Protein AF-A0A9W3AAK3-F1 (afdb_monomer_lite)

Organism: Biomphalaria glabrata (NCBI:txid6526)

Radius of gyration: 25.13 Å; chains: 1; bounding box: 62×38×82 Å

Secondary structure (DSSP, 8-state):
--HHHHHHHHHHHHHH--PPPTTEESGGG-EE--BTT-B-TTSPBGGGPPBPTTEETTTT-EE-GGGSSSPPEEEESSS---SGGGSS-TT---SS--SEEEEEEEEEE---EEEEEEEE-TT-S--EEEEEEESSTT-S--EEEEEEEEEEETTEEEEEEEESS-EEEEEEEEESEEEEEEEEEES-----TT-SSS-S-GGGGBGGG-B-TTT--BSS-BBSBSSTTT--SBPPTTEESBTT-EE--TTBGGG-B-TTT--BTT-BSSBSSTTT--SB-TT-----

Structure (mmCIF, N/CA/C/O backbone):
data_AF-A0A9W3AAK3-F1
#
_entry.id   AF-A0A9W3AAK3-F1
#
loop_
_atom_site.group_PDB
_atom_site.id
_atom_site.type_symbol
_atom_site.label_atom_id
_atom_site.label_alt_id
_atom_site.label_comp_id
_atom_site.label_asym_id
_atom_site.label_entity_id
_atom_site.label_seq_id
_atom_site.pdbx_PDB_ins_code
_atom_site.Cartn_x
_atom_site.Cartn_y
_atom_site.Cartn_z
_atom_site.occupancy
_atom_site.B_iso_or_equiv
_atom_site.auth_seq_id
_atom_site.auth_comp_id
_atom_site.auth_asym_id
_atom_site.auth_atom_id
_atom_site.pdbx_PDB_model_num
ATOM 1 N N . MET A 1 1 ? -1.894 -1.556 -53.990 1.00 47.47 1 MET A N 1
ATOM 2 C CA . MET A 1 1 ? -0.902 -1.150 -52.970 1.00 47.47 1 MET A CA 1
ATOM 3 C C . MET A 1 1 ? -1.514 -0.170 -51.962 1.00 47.47 1 MET A C 1
ATOM 5 O O . MET A 1 1 ? -1.553 1.018 -52.229 1.00 47.47 1 MET A O 1
ATOM 9 N N . ASN A 1 2 ? -2.037 -0.566 -50.802 1.00 45.91 2 ASN A N 1
ATOM 10 C CA . ASN A 1 2 ? -2.693 -1.828 -50.445 1.00 45.91 2 ASN A CA 1
ATOM 11 C C . ASN A 1 2 ? -3.713 -1.528 -49.335 1.00 45.91 2 ASN A C 1
ATOM 13 O O . ASN A 1 2 ? -3.321 -1.120 -48.245 1.00 45.91 2 ASN A O 1
ATOM 17 N N . VAL A 1 3 ? -5.008 -1.754 -49.591 1.00 49.09 3 VAL A N 1
ATOM 18 C CA . VAL A 1 3 ? -6.075 -1.579 -48.579 1.00 49.09 3 VAL A CA 1
ATOM 19 C C . VAL A 1 3 ? -5.809 -2.478 -47.364 1.00 49.09 3 VAL A C 1
ATOM 21 O O . VAL A 1 3 ? -5.891 -2.023 -46.227 1.00 49.09 3 VAL A O 1
ATOM 24 N N . LEU A 1 4 ? -5.315 -3.695 -47.621 1.00 48.78 4 LEU A N 1
ATOM 25 C CA . LEU A 1 4 ? -4.798 -4.642 -46.628 1.00 48.78 4 LEU A CA 1
ATOM 26 C C . LEU A 1 4 ? -3.767 -4.033 -45.659 1.00 48.78 4 LEU A C 1
ATOM 28 O O . LEU A 1 4 ? -3.787 -4.363 -44.480 1.00 48.78 4 LEU A O 1
ATOM 32 N N . PHE A 1 5 ? -2.903 -3.117 -46.113 1.00 49.97 5 PHE A N 1
ATOM 33 C CA . PHE A 1 5 ? -1.865 -2.509 -45.268 1.00 49.97 5 PHE A CA 1
ATOM 34 C C . PHE A 1 5 ? -2.447 -1.453 -44.314 1.00 49.97 5 PHE A C 1
ATOM 36 O O . PHE A 1 5 ? -2.011 -1.347 -43.169 1.00 49.97 5 PHE A O 1
ATOM 43 N N . LYS A 1 6 ? -3.490 -0.720 -44.741 1.00 43.91 6 LYS A N 1
ATOM 44 C CA . LYS A 1 6 ? -4.261 0.157 -43.842 1.00 43.91 6 LYS A CA 1
ATOM 45 C C . LYS A 1 6 ? -5.045 -0.660 -42.812 1.00 43.91 6 LYS A C 1
ATOM 47 O O . LYS A 1 6 ? -5.016 -0.308 -41.638 1.00 43.91 6 LYS A O 1
ATOM 52 N N . CYS A 1 7 ? -5.676 -1.765 -43.220 1.00 48.19 7 CYS A N 1
ATOM 53 C CA . CYS A 1 7 ? -6.371 -2.668 -42.297 1.00 48.19 7 CYS A CA 1
ATOM 54 C C . CYS A 1 7 ? -5.424 -3.290 -41.256 1.00 48.19 7 CYS A C 1
ATOM 56 O O . CYS A 1 7 ? -5.785 -3.330 -40.085 1.00 48.19 7 CYS A O 1
ATOM 58 N N . PHE A 1 8 ? -4.208 -3.697 -41.645 1.00 49.31 8 PHE A N 1
ATOM 59 C CA . PHE A 1 8 ? -3.217 -4.252 -40.712 1.00 49.31 8 PHE A CA 1
ATOM 60 C C . PHE A 1 8 ? -2.728 -3.225 -39.675 1.00 49.31 8 PHE A C 1
ATOM 62 O O . PHE A 1 8 ? -2.603 -3.539 -38.492 1.00 49.31 8 PHE A O 1
ATOM 69 N N . ILE A 1 9 ? -2.494 -1.974 -40.091 1.00 50.78 9 ILE A N 1
ATOM 70 C CA . ILE A 1 9 ? -2.150 -0.890 -39.158 1.00 50.78 9 ILE A CA 1
ATOM 71 C C . ILE A 1 9 ? -3.321 -0.598 -38.207 1.00 50.78 9 ILE A C 1
ATOM 73 O O . ILE A 1 9 ? -3.106 -0.500 -37.001 1.00 50.78 9 ILE A O 1
ATOM 77 N N . LEU A 1 10 ? -4.561 -0.537 -38.708 1.00 46.84 10 LEU A N 1
ATOM 78 C CA . LEU A 1 10 ? -5.754 -0.370 -37.867 1.00 46.84 10 LEU A CA 1
ATOM 79 C C . LEU A 1 10 ? -5.947 -1.530 -36.874 1.00 46.84 10 LEU A C 1
ATOM 81 O O . LEU A 1 10 ? -6.268 -1.270 -35.716 1.00 46.84 10 LEU A O 1
ATOM 85 N N . SER A 1 11 ? -5.695 -2.785 -37.268 1.00 48.16 11 SER A N 1
ATOM 86 C CA . SER A 1 11 ? -5.810 -3.929 -36.353 1.00 48.16 11 SER A CA 1
ATOM 87 C C . SER A 1 11 ? -4.731 -3.926 -35.268 1.00 48.16 11 SER A C 1
ATOM 89 O O . SER A 1 11 ? -5.045 -4.191 -34.112 1.00 48.16 11 SER A O 1
ATOM 91 N N . ILE A 1 12 ? -3.481 -3.576 -35.598 1.00 48.31 12 ILE A N 1
ATOM 92 C CA . ILE A 1 12 ? -2.379 -3.509 -34.621 1.00 48.31 12 ILE A CA 1
ATOM 93 C C . ILE A 1 12 ? -2.573 -2.336 -33.646 1.00 48.31 12 ILE A C 1
ATOM 95 O O . ILE A 1 12 ? -2.380 -2.503 -32.443 1.00 48.31 12 ILE A O 1
ATOM 99 N N . VAL A 1 13 ? -3.015 -1.169 -34.129 1.00 44.28 13 VAL A N 1
ATOM 100 C CA . VAL A 1 13 ? -3.333 -0.019 -33.263 1.00 44.28 13 VAL A CA 1
ATOM 101 C C . VAL A 1 13 ? -4.518 -0.333 -32.341 1.00 44.28 13 VAL A C 1
ATOM 103 O O . VAL A 1 13 ? -4.490 0.053 -31.175 1.00 44.28 13 VAL A O 1
ATOM 106 N N . CYS A 1 14 ? -5.511 -1.096 -32.810 1.00 43.97 14 CYS A N 1
ATOM 107 C CA . CYS A 1 14 ? -6.612 -1.566 -31.969 1.00 43.97 14 CYS A CA 1
ATOM 108 C C . CYS A 1 14 ? -6.134 -2.567 -30.896 1.00 43.97 14 CYS A C 1
ATOM 110 O O . CYS A 1 14 ? -6.477 -2.411 -29.728 1.00 43.97 14 CYS A O 1
ATOM 112 N N . TYR A 1 15 ? -5.266 -3.524 -31.251 1.00 44.19 15 TYR A N 1
ATOM 113 C CA . TYR A 1 15 ? -4.767 -4.567 -30.336 1.00 44.19 15 TYR A CA 1
ATOM 114 C C . TYR A 1 15 ? -3.870 -4.038 -29.198 1.00 44.19 15 TYR A C 1
ATOM 116 O O . TYR A 1 15 ? -3.766 -4.664 -28.147 1.00 44.19 15 TYR A O 1
ATOM 124 N N . VAL A 1 16 ? -3.214 -2.888 -29.394 1.00 44.97 16 VAL A N 1
ATOM 125 C CA . VAL A 1 16 ? -2.328 -2.257 -28.391 1.00 44.97 16 VAL A CA 1
ATOM 126 C C . VAL A 1 16 ? -3.073 -1.236 -27.509 1.00 44.97 16 VAL A C 1
ATOM 128 O O . VAL A 1 16 ? -2.574 -0.864 -26.448 1.00 44.97 16 VAL A O 1
ATOM 131 N N . TYR A 1 17 ? -4.278 -0.809 -27.908 1.00 47.78 17 TYR A N 1
ATOM 132 C CA . TYR A 1 17 ? -5.061 0.239 -27.236 1.00 47.78 17 TYR A CA 1
ATOM 133 C C . TYR A 1 17 ? -6.536 -0.131 -26.989 1.00 47.78 17 TYR A C 1
ATOM 135 O O . TYR A 1 17 ? -7.388 0.758 -26.909 1.00 47.78 17 TYR A O 1
ATOM 143 N N . THR A 1 18 ? -6.872 -1.410 -26.786 1.00 56.53 18 THR A N 1
ATOM 144 C CA . THR A 1 18 ? -8.154 -1.744 -26.144 1.00 56.53 18 THR A CA 1
ATOM 145 C C . THR A 1 18 ? -8.138 -1.201 -24.716 1.00 56.53 18 THR A C 1
ATOM 147 O O . THR A 1 18 ? -7.515 -1.788 -23.828 1.00 56.53 18 THR A O 1
ATOM 150 N N . ALA A 1 19 ? -8.799 -0.062 -24.491 1.00 70.75 19 ALA A N 1
ATOM 151 C CA . ALA A 1 19 ? -9.068 0.428 -23.147 1.00 70.75 19 ALA A CA 1
ATOM 152 C C . ALA A 1 19 ? -9.782 -0.677 -22.358 1.00 70.75 19 ALA A C 1
ATOM 154 O O . ALA A 1 19 ? -10.694 -1.324 -22.880 1.00 70.75 19 ALA A O 1
ATOM 155 N N . CYS A 1 20 ? -9.333 -0.932 -21.131 1.00 81.81 20 CYS A N 1
ATOM 156 C CA . CYS A 1 20 ? -9.875 -2.033 -20.352 1.00 81.81 20 CYS A CA 1
ATOM 157 C C . CYS A 1 20 ? -11.368 -1.841 -20.049 1.00 81.81 20 CYS A C 1
ATOM 159 O O . CYS A 1 20 ? -11.826 -0.699 -19.938 1.00 81.81 20 CYS A O 1
ATOM 161 N N . PRO A 1 21 ? -12.134 -2.939 -19.886 1.00 90.00 21 PRO A N 1
ATOM 162 C CA . PRO A 1 21 ? -13.502 -2.860 -19.392 1.00 90.00 21 PRO A CA 1
ATOM 163 C C . PRO A 1 21 ? -13.562 -2.070 -18.082 1.00 90.00 21 PRO A C 1
ATOM 165 O O . PRO A 1 21 ? -12.633 -2.125 -17.278 1.00 90.00 21 PRO A O 1
ATOM 168 N N . LEU A 1 22 ? -14.663 -1.354 -17.845 1.00 88.19 22 LEU A N 1
ATOM 169 C CA . LEU A 1 22 ? -14.820 -0.543 -16.638 1.00 88.19 22 LEU A CA 1
ATOM 170 C C . LEU A 1 22 ? -14.587 -1.395 -15.374 1.00 88.19 22 LEU A C 1
ATOM 172 O O . LEU A 1 22 ? -15.170 -2.470 -15.229 1.00 88.19 22 LEU A O 1
ATOM 176 N N . ASN A 1 23 ? -13.770 -0.876 -14.453 1.00 90.62 23 ASN A N 1
ATOM 177 C CA . ASN A 1 23 ? -13.241 -1.548 -13.252 1.00 90.62 23 ASN A CA 1
ATOM 178 C C . ASN A 1 23 ? -12.093 -2.557 -13.472 1.00 90.62 23 ASN A C 1
ATOM 180 O O . ASN A 1 23 ? -11.669 -3.188 -12.504 1.00 90.62 23 ASN A O 1
ATOM 184 N N . TYR A 1 24 ? -11.569 -2.713 -14.689 1.00 89.31 24 TYR A N 1
ATOM 185 C CA . TYR A 1 24 ? -10.419 -3.578 -14.967 1.00 89.31 24 TYR A CA 1
ATOM 186 C C . TYR A 1 24 ? -9.213 -2.784 -15.454 1.00 89.31 24 TYR A C 1
ATOM 188 O O . TYR A 1 24 ? -9.353 -1.756 -16.112 1.00 89.31 24 TYR A O 1
ATOM 196 N N . PHE A 1 25 ? -8.015 -3.274 -15.142 1.00 85.75 25 PHE A N 1
ATOM 197 C CA . PHE A 1 25 ? -6.776 -2.571 -15.445 1.00 85.75 25 PHE A CA 1
ATOM 198 C C . PHE A 1 25 ? -5.564 -3.508 -15.583 1.00 85.75 25 PHE A C 1
ATOM 200 O O . PHE A 1 25 ? -5.633 -4.719 -15.345 1.00 85.75 25 PHE A O 1
ATOM 207 N N . GLY A 1 26 ? -4.433 -2.928 -15.989 1.00 73.44 26 GLY A N 1
ATOM 208 C CA . GLY A 1 26 ? -3.166 -3.631 -16.158 1.00 73.44 26 GLY A CA 1
ATOM 209 C C . GLY A 1 26 ? -3.075 -4.529 -17.399 1.00 73.44 26 GLY A C 1
ATOM 210 O O . GLY A 1 26 ? -3.926 -4.465 -18.289 1.00 73.44 26 GLY A O 1
ATOM 211 N N . PRO A 1 27 ? -2.015 -5.355 -17.510 1.00 69.56 27 PRO A N 1
ATOM 212 C CA . PRO A 1 27 ? -1.748 -6.146 -18.710 1.00 69.56 27 PRO A CA 1
ATOM 213 C C . PRO A 1 27 ? -2.889 -7.121 -19.007 1.00 69.56 27 PRO A C 1
ATOM 215 O O . PRO A 1 27 ? -3.256 -7.928 -18.154 1.00 69.56 27 PRO A O 1
ATOM 218 N N . SER A 1 28 ? -3.434 -7.061 -20.225 1.00 76.19 28 SER A N 1
ATOM 219 C CA . SER A 1 28 ? -4.619 -7.835 -20.641 1.00 76.19 28 SER A CA 1
ATOM 220 C C . SER A 1 28 ? -5.849 -7.646 -19.735 1.00 76.19 28 SER A C 1
ATOM 222 O O . SER A 1 28 ? -6.689 -8.536 -19.656 1.00 76.19 28 SER A O 1
ATOM 224 N N . CYS A 1 29 ? -5.947 -6.511 -19.028 1.00 80.50 29 CYS A N 1
ATOM 225 C CA . CYS A 1 29 ? -7.081 -6.160 -18.163 1.00 80.50 29 CYS A CA 1
ATOM 226 C C . CYS A 1 29 ? -7.384 -7.203 -17.073 1.00 80.50 29 CYS A C 1
ATOM 228 O O . CYS A 1 29 ? -8.527 -7.384 -16.661 1.00 80.50 29 CYS A O 1
ATOM 230 N N . ARG A 1 30 ? -6.348 -7.919 -16.620 1.00 82.06 30 ARG A N 1
ATOM 231 C CA . ARG A 1 30 ? -6.477 -9.071 -15.716 1.00 82.06 30 ARG A CA 1
ATOM 232 C C . ARG A 1 30 ? -6.689 -8.711 -14.242 1.00 82.06 30 ARG A C 1
ATOM 234 O O . ARG A 1 30 ? -6.945 -9.611 -13.446 1.00 82.06 30 ARG A O 1
ATOM 241 N N . TYR A 1 31 ? -6.514 -7.445 -13.862 1.00 85.44 31 TYR A N 1
ATOM 242 C CA . TYR A 1 31 ? -6.734 -6.973 -12.495 1.00 85.44 31 TYR A CA 1
ATOM 243 C C . TYR A 1 31 ? -8.041 -6.206 -12.420 1.00 85.44 31 TYR A C 1
ATOM 245 O O . TYR A 1 31 ? -8.367 -5.449 -13.331 1.00 85.44 31 TYR A O 1
ATOM 253 N N . LYS A 1 32 ? -8.761 -6.383 -11.316 1.00 89.25 32 LYS A N 1
ATOM 254 C CA . LYS A 1 32 ? -9.968 -5.630 -10.995 1.00 89.25 32 LYS A CA 1
ATOM 255 C C . LYS A 1 32 ? -9.639 -4.600 -9.913 1.00 89.25 32 LYS A C 1
ATOM 257 O O . LYS A 1 32 ? -8.950 -4.928 -8.948 1.00 89.25 32 LYS A O 1
ATOM 262 N N . CYS A 1 33 ? -10.130 -3.378 -10.072 1.00 91.06 33 CYS A N 1
ATOM 263 C CA . CYS A 1 33 ? -10.181 -2.374 -9.010 1.00 91.06 33 CYS A CA 1
ATOM 264 C C . CYS A 1 33 ? -11.592 -2.332 -8.410 1.00 91.06 33 CYS A C 1
ATOM 266 O O . CYS A 1 33 ? -12.571 -2.697 -9.066 1.00 91.06 33 CYS A O 1
ATOM 268 N N . ASN A 1 34 ? -11.710 -1.855 -7.174 1.00 95.56 34 ASN A N 1
ATOM 269 C CA . ASN A 1 34 ? -12.988 -1.775 -6.466 1.00 95.56 34 ASN A CA 1
ATOM 270 C C . ASN A 1 34 ? -13.373 -0.311 -6.187 1.00 95.56 34 ASN A C 1
ATOM 272 O O . ASN A 1 34 ? -13.784 0.045 -5.087 1.00 95.56 34 ASN A O 1
ATOM 276 N N . CYS A 1 35 ? -13.204 0.541 -7.201 1.00 95.88 35 CYS A N 1
ATOM 277 C CA . CYS A 1 35 ? -13.601 1.952 -7.218 1.00 95.88 35 CYS A CA 1
ATOM 278 C C . CYS A 1 35 ? -15.097 2.107 -7.546 1.00 95.88 35 CYS A C 1
ATOM 280 O O . CYS A 1 35 ? -15.607 1.407 -8.419 1.00 95.88 35 CYS A O 1
ATOM 282 N N . LEU A 1 36 ? -15.791 3.083 -6.951 1.00 95.75 36 LEU A N 1
ATOM 283 C CA . LEU A 1 36 ? -17.214 3.353 -7.226 1.00 95.75 36 LEU A CA 1
ATOM 284 C C . LEU A 1 36 ? -17.508 3.751 -8.684 1.00 95.75 36 LEU A C 1
ATOM 286 O O . LEU A 1 36 ? -18.594 3.465 -9.183 1.00 95.75 36 LEU A O 1
ATOM 290 N N . LYS A 1 37 ? -16.571 4.427 -9.365 1.00 95.19 37 LYS A N 1
ATOM 291 C CA . LYS A 1 37 ? -16.733 4.901 -10.757 1.00 95.19 37 LYS A CA 1
ATOM 292 C C . LYS A 1 37 ? -15.805 4.192 -11.754 1.00 95.19 37 LYS A C 1
ATOM 294 O O . LYS A 1 37 ? -15.599 4.694 -12.857 1.00 95.19 37 LYS A O 1
ATOM 299 N N . GLY A 1 38 ? -15.240 3.042 -11.381 1.00 93.38 38 GLY A N 1
ATOM 300 C CA . GLY A 1 38 ? -14.167 2.390 -12.132 1.00 93.38 38 GLY A CA 1
ATOM 301 C C . GLY A 1 38 ? -12.806 3.063 -11.969 1.00 93.38 38 GLY A C 1
ATOM 302 O O . GLY A 1 38 ? -12.657 4.054 -11.255 1.00 93.38 38 GLY A O 1
ATOM 303 N N . CYS A 1 39 ? -11.805 2.489 -12.626 1.00 89.94 39 CYS A N 1
ATOM 304 C CA . CYS A 1 39 ? -10.422 2.949 -12.614 1.00 89.94 39 CYS A CA 1
ATOM 305 C C . CYS A 1 39 ? -9.883 3.159 -14.029 1.00 89.94 39 CYS A C 1
ATOM 307 O O . CYS A 1 39 ? -10.447 2.672 -15.012 1.00 89.94 39 CYS A O 1
ATOM 309 N N . ASP A 1 40 ? -8.773 3.885 -14.110 1.00 82.56 40 ASP A N 1
ATOM 310 C CA . ASP A 1 40 ? -7.949 3.965 -15.304 1.00 82.56 40 ASP A CA 1
ATOM 311 C C . ASP A 1 40 ? -7.136 2.674 -15.542 1.00 82.56 40 ASP A C 1
ATOM 313 O O . ASP A 1 40 ? -7.199 1.700 -14.789 1.00 82.56 40 ASP A O 1
ATOM 317 N N . LYS A 1 41 ? -6.308 2.675 -16.594 1.00 76.06 41 LYS A N 1
ATOM 318 C CA . LYS A 1 41 ? -5.451 1.535 -16.961 1.00 76.06 41 LYS A CA 1
ATOM 319 C C . LYS A 1 41 ? -4.408 1.144 -15.897 1.00 76.06 41 LYS A C 1
ATOM 321 O O . LYS A 1 41 ? -3.827 0.063 -16.019 1.00 76.06 41 LYS A O 1
ATOM 326 N N . PHE A 1 42 ? -4.158 1.992 -14.898 1.00 74.50 42 PHE A N 1
ATOM 327 C CA . PHE A 1 42 ? -3.219 1.778 -13.794 1.00 74.50 42 PHE A CA 1
ATOM 328 C C . PHE A 1 42 ? -3.900 1.352 -12.486 1.00 74.50 42 PHE A C 1
ATOM 330 O O . PHE A 1 42 ? -3.195 0.986 -11.547 1.00 74.50 42 PHE A O 1
ATOM 337 N N . GLY A 1 43 ? -5.237 1.361 -12.434 1.00 82.81 43 GLY A N 1
ATOM 338 C CA . GLY A 1 43 ? -6.019 1.027 -11.245 1.00 82.81 43 GLY A CA 1
ATOM 339 C C . GLY A 1 43 ? -6.417 2.241 -10.401 1.00 82.81 43 GLY A C 1
ATOM 340 O O . GLY A 1 43 ? -7.094 2.066 -9.392 1.00 82.81 43 GLY A O 1
ATOM 341 N N . ALA A 1 44 ? -6.049 3.463 -10.804 1.00 82.50 44 ALA A N 1
ATOM 342 C CA . ALA A 1 44 ? -6.418 4.678 -10.081 1.00 82.50 44 ALA A CA 1
ATOM 343 C C . ALA A 1 44 ? -7.887 5.034 -10.343 1.00 82.50 44 ALA A C 1
ATOM 345 O O . ALA A 1 44 ? -8.349 5.000 -11.486 1.00 82.50 44 ALA A O 1
ATOM 346 N N . CYS A 1 45 ? -8.636 5.359 -9.288 1.00 85.56 45 CYS A N 1
ATOM 347 C CA . CYS A 1 45 ? -10.078 5.563 -9.384 1.00 85.56 45 CYS A CA 1
ATOM 348 C C . CYS A 1 45 ? -10.459 6.809 -10.199 1.00 85.56 45 CYS A C 1
ATOM 350 O O . CYS A 1 45 ? -9.963 7.913 -9.967 1.00 85.56 45 CYS A O 1
ATOM 352 N N . LEU A 1 46 ? -11.393 6.642 -11.137 1.00 87.81 46 LEU A N 1
ATOM 353 C CA . LEU A 1 46 ? -11.831 7.708 -12.035 1.00 87.81 46 LEU A CA 1
ATOM 354 C C . LEU A 1 46 ? -12.602 8.796 -11.278 1.00 87.81 46 LEU A C 1
ATOM 356 O O . LEU A 1 46 ? -13.431 8.514 -10.410 1.00 87.81 46 LEU A O 1
ATOM 360 N N . ASN A 1 47 ? -12.375 10.056 -11.661 1.00 87.88 47 ASN A N 1
ATOM 361 C CA . ASN A 1 47 ? -13.020 11.234 -11.066 1.00 87.88 47 ASN A CA 1
ATOM 362 C C . ASN A 1 47 ? -12.877 11.298 -9.531 1.00 87.88 47 ASN A C 1
ATOM 364 O O . ASN A 1 47 ? -13.830 11.683 -8.849 1.00 87.88 47 ASN A O 1
ATOM 368 N N . ASN A 1 48 ? -11.721 10.867 -9.004 1.00 80.38 48 ASN A N 1
ATOM 369 C CA . ASN A 1 48 ? -11.411 10.761 -7.573 1.00 80.38 48 ASN A CA 1
ATOM 370 C C . ASN A 1 48 ? -12.510 10.035 -6.769 1.00 80.38 48 ASN A C 1
ATOM 372 O O . ASN A 1 48 ? -12.854 10.447 -5.663 1.00 80.38 48 ASN A O 1
ATOM 376 N N . SER A 1 49 ? -13.120 8.987 -7.338 1.00 92.69 49 SER A N 1
ATOM 377 C CA . SER A 1 49 ? -14.167 8.237 -6.641 1.00 92.69 49 SER A CA 1
ATOM 378 C C . SER A 1 49 ? -13.605 7.387 -5.508 1.00 92.69 49 SER A C 1
ATOM 380 O O . SER A 1 49 ? -12.612 6.692 -5.707 1.00 92.69 49 SER A O 1
ATOM 382 N N . ASP A 1 50 ? -14.326 7.333 -4.395 1.00 91.31 50 ASP A N 1
ATOM 383 C CA . ASP A 1 50 ? -14.070 6.391 -3.308 1.00 91.31 50 ASP A CA 1
ATOM 384 C C . ASP A 1 50 ? -14.119 4.912 -3.731 1.00 91.31 50 ASP A C 1
ATOM 386 O O . ASP A 1 50 ? -14.646 4.538 -4.786 1.00 91.31 50 ASP A O 1
ATOM 390 N N . CYS A 1 51 ? -13.600 4.060 -2.849 1.00 93.81 51 CYS A N 1
ATOM 391 C CA . CYS A 1 51 ? -13.768 2.614 -2.922 1.00 93.81 51 CYS A CA 1
ATOM 392 C C . CYS A 1 51 ? -15.214 2.198 -2.627 1.00 93.81 51 CYS A C 1
ATOM 394 O O . CYS A 1 51 ? -15.915 2.845 -1.847 1.00 93.81 51 CYS A O 1
ATOM 396 N N . ILE A 1 52 ? -15.645 1.073 -3.196 1.00 94.56 52 ILE A N 1
ATOM 397 C CA . ILE A 1 52 ? -16.874 0.402 -2.758 1.00 94.56 52 ILE A CA 1
ATOM 398 C C . ILE A 1 52 ? -16.703 -0.110 -1.308 1.00 94.56 52 ILE A C 1
ATOM 400 O 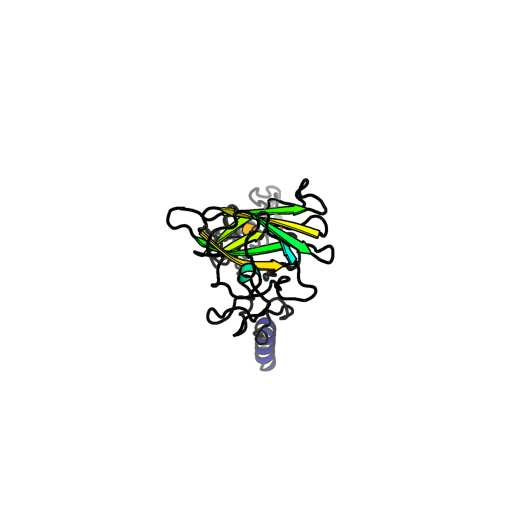O . ILE A 1 52 ? -15.571 -0.379 -0.888 1.00 94.56 52 ILE A O 1
ATOM 404 N N . PRO A 1 53 ? -17.791 -0.284 -0.533 1.00 92.38 53 PRO A N 1
ATOM 405 C CA . PRO A 1 53 ? -17.713 -0.801 0.834 1.00 92.38 53 PRO A CA 1
ATOM 406 C C . PRO A 1 53 ? -16.943 -2.127 0.936 1.00 92.38 53 PRO A C 1
ATOM 408 O O . PRO A 1 53 ? -17.065 -2.994 0.070 1.00 92.38 53 PRO A O 1
ATOM 411 N N . GLY A 1 54 ? -16.149 -2.281 1.999 1.00 92.94 54 GLY A N 1
ATOM 412 C CA . GLY A 1 54 ? -15.269 -3.441 2.198 1.00 92.94 54 GLY A CA 1
ATOM 413 C C . GLY A 1 54 ? -13.926 -3.377 1.456 1.00 92.94 54 GLY A C 1
ATOM 414 O O . GLY A 1 54 ? -13.174 -4.347 1.511 1.00 92.94 54 GLY A O 1
ATOM 415 N N . TRP A 1 55 ? -13.606 -2.264 0.784 1.00 94.38 55 TRP A N 1
ATOM 416 C CA . TRP A 1 55 ? -12.318 -2.043 0.116 1.00 94.38 55 TRP A CA 1
ATOM 417 C C . TRP A 1 55 ? -11.691 -0.699 0.502 1.00 94.38 55 TRP A C 1
ATOM 419 O O . TRP A 1 55 ? -12.389 0.288 0.747 1.00 94.38 55 TRP A O 1
ATOM 429 N N . PHE A 1 56 ? -10.357 -0.653 0.533 1.00 92.62 56 PHE A N 1
ATOM 430 C CA . PHE A 1 56 ? -9.582 0.541 0.873 1.00 92.62 56 PHE A CA 1
ATOM 431 C C . PHE A 1 56 ? -8.238 0.616 0.121 1.00 92.62 56 PHE A C 1
ATOM 433 O O . PHE A 1 56 ? -7.939 -0.182 -0.777 1.00 92.62 56 PHE A O 1
ATOM 440 N N . GLY A 1 57 ? -7.430 1.618 0.482 1.00 88.00 57 GLY A N 1
ATOM 441 C CA . GLY A 1 57 ? -6.166 1.955 -0.173 1.00 88.00 57 GLY A CA 1
ATOM 442 C C . GLY A 1 57 ? -6.357 2.856 -1.396 1.00 88.00 57 GLY A C 1
ATOM 443 O O . GLY A 1 57 ? -7.445 2.945 -1.955 1.00 88.00 57 GLY A O 1
ATOM 444 N N . TYR A 1 58 ? -5.281 3.520 -1.827 1.00 82.31 58 TYR A N 1
ATOM 445 C CA . TYR A 1 58 ? -5.304 4.531 -2.898 1.00 82.31 58 TYR A CA 1
ATOM 446 C C . TYR A 1 58 ? -5.859 4.023 -4.249 1.00 82.31 58 TYR A C 1
ATOM 448 O O . TYR A 1 58 ? -6.478 4.785 -4.985 1.00 82.31 58 TYR A O 1
ATOM 456 N N . LEU A 1 59 ? -5.683 2.730 -4.556 1.00 86.94 59 LEU A N 1
ATOM 457 C CA . LEU A 1 59 ? -6.193 2.082 -5.779 1.00 86.94 59 LEU A CA 1
ATOM 458 C C . LEU A 1 59 ? -7.433 1.190 -5.538 1.00 86.94 59 LEU A C 1
ATOM 460 O O . LEU A 1 59 ? -7.839 0.440 -6.425 1.00 86.94 59 LEU A O 1
ATOM 464 N N . CYS A 1 60 ? -8.015 1.205 -4.331 1.00 92.00 60 CYS A N 1
ATOM 465 C CA . CYS A 1 60 ? -9.145 0.345 -3.944 1.00 92.00 60 CYS A CA 1
ATOM 466 C C . CYS A 1 60 ? -8.916 -1.149 -4.248 1.00 92.00 60 CYS A C 1
ATOM 468 O O . CYS A 1 60 ? -9.750 -1.834 -4.852 1.00 92.00 60 CYS A O 1
ATOM 470 N N . GLN A 1 61 ? -7.741 -1.640 -3.848 1.00 89.81 61 GLN A N 1
ATOM 471 C CA . GLN A 1 61 ? -7.271 -3.013 -4.070 1.00 89.81 61 GLN A CA 1
ATOM 472 C C . GLN A 1 61 ? -7.048 -3.812 -2.787 1.00 89.81 61 GLN A C 1
ATOM 474 O O . GLN A 1 61 ? -6.695 -4.983 -2.868 1.00 89.81 61 GLN A O 1
ATOM 479 N N . LEU A 1 62 ? -7.211 -3.186 -1.624 1.00 91.62 62 LEU A N 1
ATOM 480 C CA . LEU A 1 62 ? -7.040 -3.841 -0.337 1.00 91.62 62 LEU A CA 1
ATOM 481 C C . LEU A 1 62 ? -8.426 -4.204 0.187 1.00 91.62 62 LEU A C 1
ATOM 483 O O . LEU A 1 62 ? -9.226 -3.301 0.447 1.00 91.62 62 LEU A O 1
ATOM 487 N N . GLN A 1 63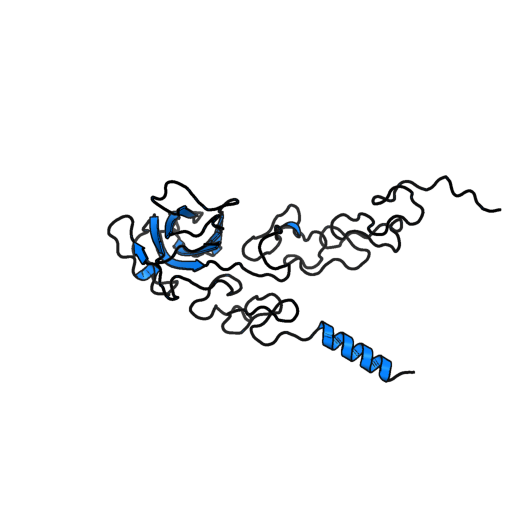 ? -8.736 -5.496 0.303 1.00 94.44 63 GLN A N 1
ATOM 488 C CA . GLN A 1 63 ? -9.971 -5.928 0.950 1.00 94.44 63 GLN A CA 1
ATOM 489 C C . GLN A 1 63 ? -9.853 -5.674 2.458 1.00 94.44 63 GLN A C 1
ATOM 491 O O . GLN A 1 63 ? -8.829 -6.009 3.060 1.00 94.44 63 GLN A O 1
ATOM 496 N N . ASP A 1 64 ? -10.883 -5.070 3.056 1.00 95.25 64 ASP A N 1
ATOM 497 C CA . ASP A 1 64 ? -10.921 -4.773 4.488 1.00 95.25 64 ASP A CA 1
ATOM 498 C C . ASP A 1 64 ? -11.413 -5.984 5.290 1.00 95.25 64 ASP A C 1
ATOM 500 O O . ASP A 1 64 ? -12.612 -6.260 5.384 1.00 95.25 64 ASP A O 1
ATOM 504 N N . LEU A 1 65 ? -10.467 -6.694 5.900 1.00 94.31 65 LEU A N 1
ATOM 505 C CA . LEU A 1 65 ? -10.715 -7.854 6.751 1.00 94.31 65 LEU A CA 1
ATOM 506 C C . LEU A 1 65 ? -11.531 -7.504 8.006 1.00 94.31 65 LEU A C 1
ATOM 508 O O . LEU A 1 65 ? -12.165 -8.391 8.564 1.00 94.31 65 LEU A O 1
ATOM 512 N N . MET A 1 66 ? -11.583 -6.235 8.429 1.00 92.62 66 MET A N 1
ATOM 513 C CA . MET A 1 66 ? -12.421 -5.810 9.562 1.00 92.62 66 MET A CA 1
ATOM 514 C C . MET A 1 66 ? -13.925 -5.832 9.233 1.00 92.62 66 MET A C 1
ATOM 516 O O . MET A 1 66 ? -14.762 -5.827 10.137 1.00 92.62 66 MET A O 1
ATOM 520 N N . LEU A 1 67 ? -14.277 -5.888 7.943 1.00 91.75 67 LEU A N 1
ATOM 521 C CA . LEU A 1 67 ? -15.656 -5.860 7.442 1.00 91.75 67 LEU A CA 1
ATOM 522 C C . LEU A 1 67 ? -16.089 -7.178 6.770 1.00 91.75 67 LEU A C 1
ATOM 524 O O . LEU A 1 67 ? -17.227 -7.281 6.310 1.00 91.75 67 LEU A O 1
ATOM 528 N N . VAL A 1 68 ? -15.205 -8.179 6.715 1.00 90.31 68 VAL A N 1
ATOM 529 C CA . VAL A 1 68 ? -15.414 -9.466 6.032 1.00 90.31 68 VAL A CA 1
ATOM 530 C C . VAL A 1 68 ? -15.381 -10.604 7.050 1.00 90.31 68 VAL A C 1
ATOM 532 O O . VAL A 1 68 ? -14.550 -10.614 7.952 1.00 90.31 68 VAL A O 1
ATOM 535 N N . GLU A 1 69 ? -16.282 -11.578 6.909 1.00 86.38 69 GLU A N 1
ATOM 536 C CA . GLU A 1 69 ? -16.302 -12.739 7.804 1.00 86.38 69 GLU A CA 1
ATOM 537 C C . GLU A 1 69 ? -15.172 -13.739 7.492 1.00 86.38 69 GLU A C 1
ATOM 539 O O . GLU A 1 69 ? -14.908 -14.007 6.316 1.00 86.38 69 GLU A O 1
ATOM 544 N N . PRO A 1 70 ? -14.540 -14.356 8.511 1.00 89.12 70 PRO A N 1
ATOM 545 C CA . PRO A 1 70 ? -14.804 -14.193 9.944 1.00 89.12 70 PRO A CA 1
ATOM 546 C C . PRO A 1 70 ? -14.149 -12.921 10.516 1.00 89.12 70 PRO A C 1
ATOM 548 O O . PRO A 1 70 ? -12.922 -12.792 10.486 1.00 89.12 70 PRO A O 1
ATOM 551 N N . ARG A 1 71 ? -14.951 -11.996 11.068 1.00 88.56 71 ARG A N 1
ATOM 552 C CA . ARG A 1 71 ? -14.438 -10.689 11.521 1.00 88.56 71 ARG A CA 1
ATOM 553 C C . ARG A 1 71 ? -13.421 -10.812 12.666 1.00 88.56 71 ARG A C 1
ATOM 555 O O . ARG A 1 71 ? -13.705 -11.485 13.662 1.00 88.56 71 ARG A O 1
ATOM 562 N N . PRO A 1 72 ? -12.273 -10.113 12.595 1.00 91.62 72 PRO A N 1
ATOM 563 C CA . PRO A 1 72 ? -11.369 -9.951 13.728 1.00 91.62 72 PRO A CA 1
ATOM 564 C C . PRO A 1 72 ? -12.033 -9.177 14.874 1.00 91.62 72 PRO A C 1
ATOM 566 O O . PRO A 1 72 ? -12.792 -8.234 14.643 1.00 91.62 72 PRO A O 1
ATOM 569 N N . THR A 1 73 ? -11.710 -9.523 16.120 1.00 89.50 73 THR A N 1
ATOM 570 C CA . THR A 1 73 ? -12.209 -8.798 17.298 1.00 89.50 73 THR A CA 1
ATOM 571 C C . THR A 1 73 ? -11.187 -7.777 17.781 1.00 89.50 73 THR A C 1
ATOM 573 O O . THR A 1 73 ? -10.004 -8.085 17.954 1.00 89.50 73 THR A O 1
ATOM 576 N N . VAL A 1 74 ? -11.642 -6.548 18.034 1.00 86.94 74 VAL A N 1
ATOM 577 C CA . VAL A 1 74 ? -10.796 -5.495 18.602 1.00 86.94 74 VAL A CA 1
ATOM 578 C C . VAL A 1 74 ? -10.984 -5.464 20.113 1.00 86.94 74 VAL A C 1
ATOM 580 O O . VAL A 1 74 ? -12.083 -5.238 20.612 1.00 86.94 74 VAL A O 1
ATOM 583 N N . THR A 1 75 ? -9.904 -5.701 20.853 1.00 81.69 75 THR A N 1
ATOM 584 C CA . THR A 1 75 ? -9.896 -5.677 22.319 1.00 81.69 75 THR A CA 1
ATOM 585 C C . THR A 1 75 ? -9.058 -4.501 22.821 1.00 81.69 75 THR A C 1
ATOM 587 O O . THR A 1 75 ? -7.887 -4.375 22.431 1.00 81.69 75 THR A O 1
ATOM 590 N N . PRO A 1 76 ? -9.600 -3.642 23.700 1.00 67.81 76 PRO A N 1
ATOM 591 C CA . PRO A 1 76 ? -8.851 -2.520 24.242 1.00 67.81 76 PRO A CA 1
ATOM 592 C C . PRO A 1 76 ? -7.775 -2.987 25.224 1.00 67.81 76 PRO A C 1
ATOM 594 O O . PRO A 1 76 ? -7.961 -3.948 25.968 1.00 67.81 76 PRO A O 1
ATOM 597 N N . VAL A 1 77 ? -6.655 -2.260 25.282 1.00 62.06 77 VAL A N 1
ATOM 598 C CA . VAL A 1 77 ? -5.608 -2.492 26.298 1.00 62.06 77 VAL A CA 1
ATOM 599 C C . VAL A 1 77 ? -6.038 -1.962 27.682 1.00 62.06 77 VAL A C 1
ATOM 601 O O . VAL A 1 77 ? -5.514 -2.398 28.702 1.00 62.06 77 VAL A O 1
ATOM 604 N N . VAL A 1 78 ? -7.021 -1.054 27.729 1.00 62.88 78 VAL A N 1
ATOM 605 C CA . VAL A 1 78 ? -7.616 -0.458 28.940 1.00 62.88 78 VAL A CA 1
ATOM 606 C C . VAL A 1 78 ? -9.110 -0.258 28.687 1.00 62.88 78 VAL A C 1
ATOM 608 O O . VAL A 1 78 ? -9.431 0.256 27.624 1.00 62.88 78 VAL A O 1
ATOM 611 N N . LYS A 1 79 ? -10.011 -0.612 29.623 1.00 59.62 79 LYS A N 1
ATOM 612 C CA . LYS A 1 79 ? -11.485 -0.507 29.464 1.00 59.62 79 LYS A CA 1
ATOM 613 C C . LYS A 1 79 ? -11.921 0.825 28.816 1.00 59.62 79 LYS A C 1
ATOM 615 O O . LYS A 1 79 ? -12.053 1.838 29.497 1.00 59.62 79 LYS A O 1
ATOM 620 N N . LYS A 1 80 ? -12.166 0.782 27.508 1.00 72.62 80 LYS A N 1
ATOM 621 C CA . LYS A 1 80 ? -12.671 1.855 26.650 1.00 72.62 80 LYS A CA 1
ATOM 622 C C . LYS A 1 80 ? -13.614 1.219 25.638 1.00 72.62 80 LYS A C 1
ATOM 624 O O . LYS A 1 80 ? -13.384 0.074 25.244 1.00 72.62 80 LYS A O 1
ATOM 629 N N . ASP A 1 81 ? -14.640 1.956 25.235 1.00 76.94 81 ASP A N 1
ATOM 630 C CA . ASP A 1 81 ? -15.413 1.590 24.053 1.00 76.94 81 ASP A CA 1
ATOM 631 C C . ASP A 1 81 ? -14.518 1.726 22.810 1.00 76.94 81 ASP A C 1
ATOM 633 O O . ASP A 1 81 ? -13.681 2.630 22.748 1.00 76.94 81 ASP A O 1
ATOM 637 N N . LEU A 1 82 ? -14.646 0.771 21.890 1.00 81.50 82 LEU A N 1
ATOM 638 C CA . LEU A 1 82 ? -13.939 0.703 20.607 1.00 81.50 82 LEU A CA 1
ATOM 639 C C . LEU A 1 82 ? -14.918 0.376 19.465 1.00 81.50 82 LEU A C 1
ATOM 641 O O . LEU A 1 82 ? -14.496 -0.117 18.419 1.00 81.50 82 LEU A O 1
ATOM 645 N N . THR A 1 83 ? -16.223 0.566 19.670 1.00 83.44 83 THR A N 1
ATOM 646 C CA . THR A 1 83 ? -17.233 0.257 18.652 1.00 83.44 83 THR A CA 1
ATOM 647 C C . THR A 1 83 ? -17.058 1.104 17.396 1.00 83.44 83 THR A C 1
ATOM 649 O O . THR A 1 83 ? -17.255 0.575 16.305 1.00 83.44 83 THR A O 1
ATOM 652 N N . GLU A 1 84 ? -16.595 2.353 17.517 1.00 86.31 84 GLU A N 1
ATOM 653 C CA . GLU A 1 84 ? -16.298 3.226 16.375 1.00 86.31 84 GLU A CA 1
ATOM 654 C C . GLU A 1 84 ? -15.230 2.619 15.454 1.00 86.31 84 GLU A C 1
ATOM 656 O O . GLU A 1 84 ? -15.443 2.546 14.248 1.00 86.31 84 GLU A O 1
ATOM 661 N N . LEU A 1 85 ? -14.149 2.059 16.022 1.00 86.94 85 LEU A N 1
ATOM 662 C CA . LEU A 1 85 ? -13.018 1.480 15.274 1.00 86.94 85 LEU A CA 1
ATOM 663 C C . LEU A 1 85 ? -13.409 0.378 14.276 1.00 86.94 85 LEU A C 1
ATOM 665 O O . LEU A 1 85 ? -12.611 0.057 13.394 1.00 86.94 85 LEU A O 1
ATOM 669 N N . VAL A 1 86 ? -14.592 -0.219 14.437 1.00 86.50 86 VAL A N 1
ATOM 670 C CA . VAL A 1 86 ? -15.108 -1.331 13.626 1.00 86.50 86 VAL A CA 1
ATOM 671 C C . VAL A 1 86 ? -16.504 -1.072 13.049 1.00 86.50 86 VAL A C 1
ATOM 673 O O . VAL A 1 86 ? -17.113 -1.989 12.494 1.00 86.50 86 VAL A O 1
ATOM 676 N N . ASP A 1 87 ? -17.027 0.156 13.144 1.00 85.25 87 ASP A N 1
ATOM 677 C CA . ASP A 1 87 ? -18.370 0.488 12.647 1.00 85.25 87 ASP A CA 1
ATOM 678 C C . ASP A 1 87 ? -18.435 0.668 11.115 1.00 85.25 87 ASP A C 1
ATOM 680 O O . ASP A 1 87 ? -19.524 0.781 10.542 1.00 85.25 87 ASP A O 1
ATOM 684 N N . GLY A 1 88 ? -17.274 0.661 10.447 1.00 84.50 88 GLY A N 1
ATOM 685 C CA . GLY A 1 88 ? -17.135 0.793 8.997 1.00 84.50 88 GLY A CA 1
ATOM 686 C C . GLY A 1 88 ? -17.158 2.234 8.481 1.00 84.50 88 GLY A C 1
ATOM 687 O O . GLY A 1 88 ? -17.176 2.431 7.262 1.00 84.50 88 GLY A O 1
ATOM 688 N N . LYS A 1 89 ? -17.165 3.246 9.358 1.00 88.38 89 LYS A N 1
ATOM 689 C CA . LYS A 1 89 ? -17.225 4.662 8.984 1.00 88.38 89 LYS A CA 1
ATOM 690 C C . LYS A 1 89 ? -15.942 5.385 9.393 1.00 88.38 89 LYS A C 1
ATOM 692 O O . LYS A 1 89 ? -15.545 5.440 10.545 1.00 88.38 89 LYS A O 1
ATOM 697 N N . ARG A 1 90 ? -15.327 6.067 8.431 1.00 89.38 90 ARG A N 1
ATOM 698 C CA . ARG A 1 90 ? -14.017 6.726 8.597 1.00 89.38 90 ARG A CA 1
ATOM 699 C C . ARG A 1 90 ? -14.024 7.989 9.480 1.00 89.38 90 ARG A C 1
ATOM 701 O O . ARG A 1 90 ? -12.962 8.554 9.702 1.00 89.38 90 ARG A O 1
ATOM 708 N N . ILE A 1 91 ? -15.198 8.461 9.916 1.00 87.88 91 ILE A N 1
ATOM 709 C CA . ILE A 1 91 ? -15.408 9.796 10.521 1.00 87.88 91 ILE A CA 1
ATOM 710 C C . ILE A 1 91 ? -15.994 9.771 11.941 1.00 87.88 91 ILE A C 1
ATOM 712 O O . ILE A 1 91 ? -15.983 10.790 12.628 1.00 87.88 91 ILE A O 1
ATOM 716 N N . THR A 1 92 ? -16.544 8.640 12.373 1.00 91.94 92 THR A N 1
ATOM 717 C CA . THR A 1 92 ? -16.938 8.390 13.763 1.00 91.94 92 THR A CA 1
ATOM 718 C C . THR A 1 92 ? -15.685 7.976 14.509 1.00 91.94 92 THR A C 1
ATOM 720 O O . THR A 1 92 ? -14.976 7.095 14.045 1.00 91.94 92 THR A O 1
ATOM 723 N N . CYS A 1 93 ? -15.373 8.642 15.620 1.00 91.25 93 CYS A N 1
ATOM 724 C CA . CYS A 1 93 ? -14.116 8.426 16.328 1.00 91.25 93 CYS A CA 1
ATOM 725 C C . CYS A 1 93 ? -14.316 8.339 17.829 1.00 91.25 93 CYS A C 1
ATOM 727 O O . CYS A 1 93 ? -15.177 9.025 18.386 1.00 91.25 93 CYS A O 1
ATOM 729 N N . THR A 1 94 ? -13.444 7.565 18.476 1.00 89.62 94 THR A N 1
ATOM 730 C CA . THR A 1 94 ? -13.344 7.511 19.932 1.00 89.62 94 THR A CA 1
ATOM 731 C C . THR A 1 94 ? -13.195 8.928 20.494 1.00 89.62 94 THR A C 1
ATOM 733 O O . THR A 1 94 ? -12.457 9.765 19.961 1.00 89.62 94 THR A O 1
ATOM 736 N N . TRP A 1 95 ? -13.891 9.228 21.597 1.00 83.00 95 TRP A N 1
ATOM 737 C CA . TRP A 1 95 ? -13.842 10.571 22.192 1.00 83.00 95 TRP A CA 1
ATOM 738 C C . TRP A 1 95 ? -12.423 10.998 22.600 1.00 83.00 95 TRP A C 1
ATOM 740 O O . TRP A 1 95 ? -12.113 12.190 22.543 1.00 83.00 95 TRP A O 1
ATOM 750 N N . TYR A 1 96 ? -11.563 10.031 22.942 1.00 83.75 96 TYR A N 1
ATOM 751 C CA . TYR A 1 96 ? -10.173 10.228 23.353 1.00 83.75 96 TYR A CA 1
ATOM 752 C C . TYR A 1 96 ? -9.276 9.116 22.817 1.00 83.75 96 TYR A C 1
ATOM 754 O O . TYR A 1 96 ? -9.607 7.940 23.014 1.00 83.75 96 TYR A O 1
ATOM 762 N N . SER A 1 97 ? -8.093 9.481 22.306 1.00 84.19 97 SER A N 1
ATOM 763 C CA . SER A 1 97 ? -7.095 8.522 21.810 1.00 84.19 97 SER A CA 1
ATOM 764 C C . SER A 1 97 ? -6.890 7.340 22.760 1.00 84.19 97 SER A C 1
ATOM 766 O O . SER A 1 97 ? -6.721 7.490 23.978 1.00 84.19 97 SER A O 1
ATOM 768 N N . VAL A 1 98 ? -6.940 6.136 22.203 1.00 83.44 98 VAL A N 1
ATOM 769 C CA . VAL A 1 98 ? -6.749 4.882 22.931 1.00 83.44 98 VAL A CA 1
ATOM 770 C C . VAL A 1 98 ? -5.271 4.520 23.074 1.00 83.44 98 VAL A C 1
ATOM 772 O O . VAL A 1 98 ? -4.956 3.684 23.917 1.00 83.44 98 VAL A O 1
ATOM 775 N N . VAL A 1 99 ? -4.376 5.189 22.326 1.00 84.25 99 VAL A N 1
ATOM 776 C CA . VAL A 1 99 ? -2.902 5.037 22.271 1.00 84.25 99 VAL A CA 1
ATOM 777 C C . VAL A 1 99 ? -2.424 3.662 21.793 1.00 84.25 99 VAL A C 1
ATOM 779 O O . VAL A 1 99 ? -1.466 3.562 21.027 1.00 84.25 99 VAL A O 1
ATOM 782 N N . ALA A 1 100 ? -3.069 2.586 22.241 1.00 87.75 100 ALA A N 1
ATOM 783 C CA . ALA A 1 100 ? -2.841 1.228 21.790 1.00 87.75 100 ALA A CA 1
ATOM 784 C C . ALA A 1 100 ? -4.123 0.388 21.865 1.00 87.75 100 ALA A C 1
ATOM 786 O O . ALA A 1 100 ? -4.827 0.388 22.877 1.00 87.75 100 ALA A O 1
ATOM 787 N N . PHE A 1 101 ? -4.368 -0.414 20.834 1.00 88.69 101 PHE A N 1
ATOM 788 C CA . PHE A 1 101 ? -5.436 -1.414 20.807 1.00 88.69 101 PHE A CA 1
ATOM 789 C C . PHE A 1 101 ? -4.938 -2.714 20.172 1.00 88.69 101 PHE A C 1
ATOM 791 O O . PHE A 1 101 ? -3.892 -2.743 19.517 1.00 88.69 101 PHE A O 1
ATOM 798 N N . GLN A 1 102 ? -5.639 -3.816 20.432 1.00 89.75 102 GLN A N 1
ATOM 799 C CA . GLN A 1 102 ? -5.277 -5.139 19.926 1.00 89.75 102 GLN A CA 1
ATOM 800 C C . GLN A 1 102 ? -6.357 -5.637 18.974 1.00 89.75 102 GLN A C 1
ATOM 802 O O . GLN A 1 102 ? -7.541 -5.496 19.271 1.00 89.75 102 GLN A O 1
ATOM 807 N N . VAL A 1 103 ? -5.947 -6.240 17.863 1.00 91.62 103 VAL A N 1
ATOM 808 C CA . VAL A 1 103 ? -6.838 -6.925 16.923 1.00 91.62 103 VAL A CA 1
ATOM 809 C C . VAL A 1 103 ? -6.492 -8.408 16.940 1.00 91.62 103 VAL A C 1
ATOM 811 O O . VAL A 1 103 ? -5.325 -8.778 16.785 1.00 91.62 103 VAL A O 1
ATOM 814 N N . ASN A 1 104 ? -7.506 -9.240 17.167 1.00 91.25 104 ASN A N 1
ATOM 815 C CA . ASN A 1 104 ? -7.387 -10.685 17.307 1.00 91.25 104 ASN A CA 1
ATOM 816 C C . ASN A 1 104 ? -8.090 -11.361 16.129 1.00 91.25 104 ASN A C 1
ATOM 818 O O . ASN A 1 104 ? -9.280 -11.138 15.898 1.00 91.25 104 ASN A O 1
ATOM 822 N N . PHE A 1 105 ? -7.366 -12.203 15.402 1.00 91.25 105 PHE A N 1
ATOM 823 C CA . PHE A 1 105 ? -7.892 -12.952 14.268 1.00 91.25 105 PHE A CA 1
ATOM 824 C C . PHE A 1 105 ? -8.350 -14.335 14.724 1.00 91.25 105 PHE A C 1
ATOM 826 O O . PHE A 1 105 ? -7.640 -15.033 15.449 1.00 91.25 105 PHE A O 1
ATOM 833 N N . LEU A 1 106 ? -9.530 -14.748 14.260 1.00 90.44 106 LEU A N 1
ATOM 834 C CA . LEU A 1 106 ? -10.084 -16.079 14.533 1.00 90.44 106 LEU A CA 1
ATOM 835 C C . LEU A 1 106 ? -9.274 -17.200 13.857 1.00 90.44 106 LEU A C 1
ATOM 837 O O . LEU A 1 106 ? -9.264 -18.332 14.335 1.00 90.44 106 LEU A O 1
ATOM 841 N N . VAL A 1 107 ? -8.557 -16.876 12.777 1.00 88.94 107 VAL A N 1
ATOM 842 C CA . VAL A 1 107 ? -7.620 -17.762 12.075 1.00 88.94 107 VAL A CA 1
ATOM 843 C C . VAL A 1 107 ? -6.267 -17.059 11.892 1.00 88.94 107 VAL A C 1
ATOM 845 O O . VAL A 1 107 ? -6.256 -15.842 11.694 1.00 88.94 107 VAL A O 1
ATOM 848 N N . PRO A 1 108 ? -5.124 -17.774 11.929 1.00 90.00 108 PRO A N 1
ATOM 849 C CA . PRO A 1 108 ? -3.827 -17.188 11.593 1.00 90.00 108 PRO A CA 1
ATOM 850 C C . PRO A 1 108 ? -3.870 -16.549 10.200 1.00 90.00 108 PRO A C 1
ATOM 852 O O . PRO A 1 108 ? -4.219 -17.213 9.225 1.00 90.00 108 PRO A O 1
ATOM 855 N N . THR A 1 109 ? -3.559 -15.257 10.120 1.00 89.56 109 THR A N 1
ATOM 856 C CA . THR A 1 109 ? -3.790 -14.427 8.930 1.00 89.56 109 THR A CA 1
ATOM 857 C C . THR A 1 109 ? -2.521 -13.666 8.567 1.00 89.56 109 THR A C 1
ATOM 859 O O . THR A 1 109 ? -1.948 -12.995 9.420 1.00 89.56 109 THR A O 1
ATOM 862 N N . ASP A 1 110 ? -2.059 -13.759 7.321 1.00 88.38 110 ASP A N 1
ATOM 863 C CA . ASP A 1 110 ? -0.980 -12.893 6.832 1.00 88.38 110 ASP A CA 1
ATOM 864 C C . ASP A 1 110 ? -1.454 -11.441 6.761 1.00 88.38 110 ASP A C 1
ATOM 866 O O . ASP A 1 110 ? -2.594 -11.179 6.389 1.00 88.38 110 ASP A O 1
ATOM 870 N N . ILE A 1 111 ? -0.583 -10.493 7.097 1.00 87.50 111 ILE A N 1
ATOM 871 C CA . ILE A 1 111 ? -0.888 -9.059 7.088 1.00 87.50 111 ILE A CA 1
ATOM 872 C C . ILE A 1 111 ? 0.110 -8.352 6.174 1.00 87.50 111 ILE A C 1
ATOM 874 O O . ILE A 1 111 ? 1.287 -8.718 6.120 1.00 87.50 111 ILE A O 1
ATOM 878 N N . THR A 1 112 ? -0.372 -7.347 5.445 1.00 86.56 112 THR A N 1
ATOM 879 C CA . THR A 1 112 ? 0.416 -6.549 4.490 1.00 86.56 112 THR A CA 1
ATOM 880 C C . THR A 1 112 ? 0.271 -5.046 4.725 1.00 86.56 112 THR A C 1
ATOM 882 O O . THR A 1 112 ? 1.256 -4.301 4.658 1.00 86.56 112 THR A O 1
ATOM 885 N N . VAL A 1 113 ? -0.956 -4.587 4.993 1.00 88.75 113 VAL A N 1
ATOM 886 C CA . VAL A 1 113 ? -1.300 -3.170 5.161 1.00 88.75 113 VAL A CA 1
ATOM 887 C C . VAL A 1 113 ? -2.356 -3.015 6.248 1.00 88.75 113 VAL A C 1
ATOM 889 O O . VAL A 1 113 ? -3.369 -3.715 6.261 1.00 88.75 113 VAL A O 1
ATOM 892 N N . ILE A 1 114 ? -2.136 -2.043 7.127 1.00 90.94 114 ILE A N 1
ATOM 893 C CA . ILE A 1 114 ? -3.101 -1.571 8.117 1.00 90.94 114 ILE A CA 1
ATOM 894 C C . ILE A 1 114 ? -3.301 -0.080 7.874 1.00 90.94 114 ILE A C 1
ATOM 896 O O . ILE A 1 114 ? -2.331 0.671 7.886 1.00 90.94 114 ILE A O 1
ATOM 900 N N . ARG A 1 115 ? -4.542 0.359 7.679 1.00 93.00 115 ARG A N 1
ATOM 901 C CA . ARG A 1 115 ? -4.907 1.775 7.613 1.00 93.00 115 ARG A CA 1
ATOM 902 C C . ARG A 1 115 ? -5.667 2.154 8.872 1.00 93.00 115 ARG A C 1
ATOM 904 O O . ARG A 1 115 ? -6.651 1.502 9.208 1.00 93.00 115 ARG A O 1
ATOM 911 N N . VAL A 1 116 ? -5.241 3.218 9.541 1.00 93.50 116 VAL A N 1
ATOM 912 C CA . VAL A 1 116 ? -5.949 3.788 10.691 1.00 93.50 116 VAL A CA 1
ATOM 913 C C . VAL A 1 116 ? -6.421 5.185 10.314 1.00 93.50 116 VAL A C 1
ATOM 915 O O . VAL A 1 116 ? -5.612 6.055 9.992 1.00 93.50 116 VAL A O 1
ATOM 918 N N . TYR A 1 117 ? -7.734 5.383 10.345 1.00 94.19 117 TYR A N 1
ATOM 919 C CA . TYR A 1 117 ? -8.360 6.697 10.275 1.00 94.19 117 TYR A CA 1
ATOM 920 C C . TYR A 1 117 ? -8.412 7.274 11.687 1.00 94.19 117 TYR A C 1
ATOM 922 O O . TYR A 1 117 ? -8.729 6.553 12.633 1.00 94.19 117 TYR A O 1
ATOM 930 N N . VAL A 1 118 ? -8.073 8.546 11.851 1.00 94.12 118 VAL A N 1
ATOM 931 C CA . VAL A 1 118 ? -7.853 9.194 13.148 1.00 94.12 118 VAL A CA 1
ATOM 932 C C . VAL A 1 118 ? -8.174 10.688 13.074 1.00 94.12 118 VAL A C 1
ATOM 934 O O . VAL A 1 118 ? -8.113 11.313 12.018 1.00 94.12 118 VAL A O 1
ATOM 937 N N . ARG A 1 119 ? -8.447 11.294 14.228 1.00 93.56 119 ARG A N 1
ATOM 938 C CA . ARG A 1 119 ? -8.486 12.748 14.401 1.00 93.56 119 ARG A CA 1
ATOM 939 C C . ARG A 1 119 ? -7.098 13.208 14.852 1.00 93.56 119 ARG A C 1
ATOM 941 O O . ARG A 1 119 ? -6.702 12.902 15.979 1.00 93.56 119 ARG A O 1
ATOM 948 N N . LYS A 1 120 ? -6.350 13.910 13.991 1.00 91.69 120 LYS A N 1
ATOM 949 C CA . LYS A 1 120 ? -5.018 14.460 14.325 1.00 91.69 120 LYS A CA 1
ATOM 950 C C . LYS A 1 120 ? -5.103 15.390 15.548 1.00 91.69 120 LYS A C 1
ATOM 952 O O . LYS A 1 120 ? -6.140 16.004 15.800 1.00 91.69 120 LYS A O 1
ATOM 957 N N . ASP A 1 121 ? -4.037 15.457 16.340 1.00 91.00 121 ASP A N 1
ATOM 958 C CA . ASP A 1 121 ? -3.859 16.517 17.336 1.00 91.00 121 ASP A CA 1
ATOM 959 C C . ASP A 1 121 ? -3.270 17.754 16.649 1.00 91.00 121 ASP A C 1
ATOM 961 O O . ASP A 1 121 ? -2.157 17.702 16.132 1.00 91.00 121 ASP A O 1
ATOM 965 N N . GLU A 1 122 ? -3.997 18.874 16.651 1.00 90.25 122 GLU A N 1
ATOM 966 C CA . GLU A 1 122 ? -3.537 20.146 16.069 1.00 90.25 122 GLU A CA 1
ATOM 967 C C . GLU A 1 122 ? -2.269 20.696 16.746 1.00 90.25 122 GLU A C 1
ATOM 969 O O . GLU A 1 122 ? -1.580 21.539 16.177 1.00 90.25 122 GLU A O 1
ATOM 974 N N . ARG A 1 123 ? -1.933 20.211 17.949 1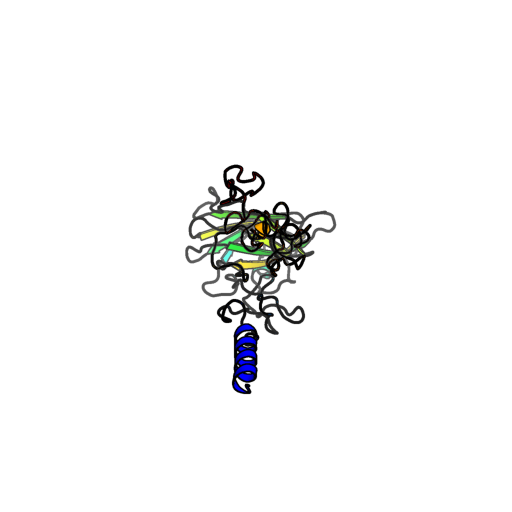.00 91.31 123 ARG A N 1
ATOM 975 C CA . ARG A 1 123 ? -0.684 20.537 18.658 1.00 91.31 123 ARG A CA 1
ATOM 976 C C . ARG A 1 123 ? 0.500 19.671 18.228 1.00 91.31 123 ARG A C 1
ATOM 978 O O . ARG A 1 123 ? 1.601 19.870 18.738 1.00 91.31 123 ARG A O 1
ATOM 985 N N . SER A 1 124 ? 0.279 18.679 17.367 1.00 87.75 124 SER A N 1
ATOM 986 C CA . SER A 1 124 ? 1.303 17.744 16.915 1.00 87.75 124 SER A CA 1
ATOM 987 C C . SER A 1 124 ? 1.597 17.956 15.435 1.00 87.75 124 SER A C 1
ATOM 989 O O . SER A 1 124 ? 0.736 17.757 14.578 1.00 87.75 124 SER A O 1
ATOM 991 N N . ASP A 1 125 ? 2.840 18.321 15.120 1.00 85.81 125 ASP A N 1
ATOM 992 C CA . ASP A 1 125 ? 3.271 18.550 13.736 1.00 85.81 125 ASP A CA 1
ATOM 993 C C . ASP A 1 125 ? 3.096 17.293 12.862 1.00 85.81 125 ASP A C 1
ATOM 995 O O . ASP A 1 125 ? 2.772 17.378 11.676 1.00 85.81 125 ASP A O 1
ATOM 999 N N . THR A 1 126 ? 3.247 16.107 13.459 1.00 84.62 126 THR A N 1
ATOM 1000 C CA . THR A 1 126 ? 3.228 14.797 12.785 1.00 84.62 126 THR A CA 1
ATOM 1001 C C . THR A 1 126 ? 2.296 13.814 13.485 1.00 84.62 126 THR A C 1
ATOM 1003 O O . THR A 1 126 ? 1.928 13.985 14.645 1.00 84.62 126 THR A O 1
ATOM 1006 N N . MET A 1 127 ? 1.896 12.779 12.756 1.00 89.12 127 MET A N 1
ATOM 1007 C CA . MET A 1 127 ? 0.901 11.800 13.167 1.00 89.12 127 MET A CA 1
ATOM 1008 C C . MET A 1 127 ? 1.443 10.391 12.913 1.00 89.12 127 MET A C 1
ATOM 1010 O O . MET A 1 127 ? 1.686 9.976 11.782 1.00 89.12 127 MET A O 1
ATOM 1014 N N . GLY A 1 128 ? 1.673 9.646 13.991 1.00 85.88 128 GLY A N 1
ATOM 1015 C CA . GLY A 1 128 ? 2.401 8.382 13.956 1.00 85.88 128 GLY A CA 1
ATOM 1016 C C . GLY A 1 128 ? 1.503 7.163 14.123 1.00 85.88 128 GLY A C 1
ATOM 1017 O O . GLY A 1 128 ? 0.604 7.146 14.962 1.00 85.88 128 GLY A O 1
ATOM 1018 N N . GLY A 1 129 ? 1.825 6.096 13.394 1.00 85.12 129 GLY A N 1
ATOM 1019 C CA . GLY A 1 129 ? 1.318 4.751 13.652 1.00 85.12 129 GLY A CA 1
ATOM 1020 C C . GLY A 1 129 ? 2.474 3.764 13.767 1.00 85.12 129 GLY A C 1
ATOM 1021 O O . GLY A 1 129 ? 3.450 3.857 13.030 1.00 85.12 129 GLY A O 1
ATOM 1022 N N . SER A 1 130 ? 2.384 2.794 14.668 1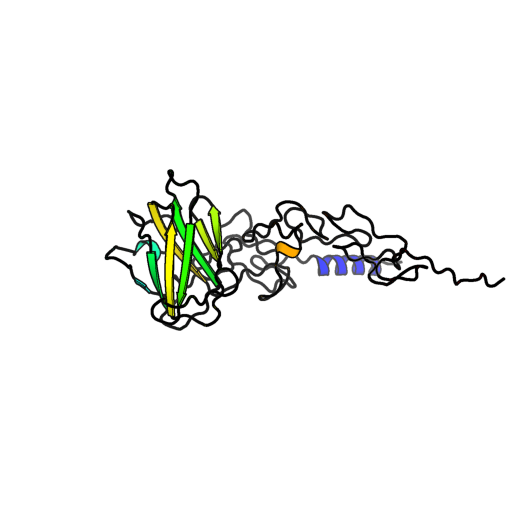.00 84.38 130 SER A N 1
ATOM 1023 C CA . SER A 1 130 ? 3.267 1.625 14.646 1.00 84.38 130 SER A CA 1
ATOM 1024 C C . SER A 1 130 ? 2.492 0.368 15.005 1.00 84.38 130 SER A C 1
ATOM 1026 O O . SER A 1 130 ? 1.461 0.423 15.674 1.00 84.38 130 SER A O 1
ATOM 1028 N N . VAL A 1 131 ? 2.949 -0.778 14.507 1.00 82.62 131 VAL A N 1
ATOM 1029 C CA . VAL A 1 131 ? 2.260 -2.052 14.708 1.00 82.62 131 VAL A CA 1
ATOM 1030 C C . VAL A 1 131 ? 3.274 -3.102 15.126 1.00 82.62 131 VAL A C 1
ATOM 1032 O O . VAL A 1 131 ? 4.260 -3.337 14.432 1.00 82.62 131 VAL A O 1
ATOM 1035 N N . ASN A 1 132 ? 2.984 -3.764 16.242 1.00 82.06 132 ASN A N 1
ATOM 1036 C CA . ASN A 1 132 ? 3.686 -4.965 16.669 1.00 82.06 132 ASN A CA 1
ATOM 1037 C C . ASN A 1 132 ? 2.782 -6.159 16.361 1.00 82.06 132 ASN A C 1
ATOM 1039 O O . ASN A 1 132 ? 1.736 -6.328 16.993 1.00 82.06 132 ASN A O 1
ATOM 1043 N N . VAL A 1 133 ? 3.174 -6.969 15.383 1.00 81.19 133 VAL A N 1
ATOM 1044 C CA . VAL A 1 133 ? 2.426 -8.155 14.951 1.00 81.19 133 VAL A CA 1
ATOM 1045 C C . VAL A 1 133 ? 3.076 -9.402 15.550 1.00 81.19 133 VAL A C 1
ATOM 1047 O O . VAL A 1 133 ? 4.290 -9.542 15.446 1.00 81.19 133 VAL A O 1
ATOM 1050 N N . SER A 1 134 ? 2.301 -10.302 16.159 1.00 80.00 134 SER A N 1
ATOM 1051 C CA . SER A 1 134 ? 2.824 -11.492 16.844 1.00 80.00 134 SER A CA 1
ATOM 1052 C C . SER A 1 134 ? 1.909 -12.708 16.712 1.00 80.00 134 SER A C 1
ATOM 1054 O O . SER A 1 134 ? 0.688 -12.576 16.630 1.00 80.00 134 SER A O 1
ATOM 1056 N N . ASN A 1 135 ? 2.486 -13.906 16.797 1.00 78.25 135 ASN A N 1
ATOM 1057 C CA . ASN A 1 135 ? 1.686 -15.126 16.909 1.00 78.25 135 ASN A CA 1
ATOM 1058 C C . ASN A 1 135 ? 1.097 -15.275 18.314 1.00 78.25 135 ASN A C 1
ATOM 1060 O O . ASN A 1 135 ? -0.101 -15.516 18.427 1.00 78.25 135 ASN A O 1
ATOM 1064 N N . ASP A 1 136 ? 1.898 -15.015 19.354 1.00 72.50 136 ASP A N 1
ATOM 1065 C CA . ASP A 1 136 ? 1.482 -15.069 20.757 1.00 72.50 136 ASP A CA 1
ATOM 1066 C C . ASP A 1 136 ? 2.184 -13.965 21.586 1.00 72.50 136 ASP A C 1
ATOM 1068 O O . ASP A 1 136 ? 3.338 -13.607 21.333 1.00 72.50 136 ASP A O 1
ATOM 1072 N N . ASN A 1 137 ? 1.496 -13.428 22.603 1.00 67.81 137 ASN A N 1
ATOM 1073 C CA . ASN A 1 137 ? 2.024 -12.566 23.681 1.00 67.81 137 ASN A CA 1
ATOM 1074 C C . ASN A 1 137 ? 2.758 -11.250 23.307 1.00 67.81 137 ASN A C 1
ATOM 1076 O O . ASN A 1 137 ? 3.292 -10.588 24.199 1.00 67.81 137 ASN A O 1
ATOM 1080 N N . PHE A 1 138 ? 2.772 -10.812 22.042 1.00 70.06 138 PHE A N 1
ATOM 1081 C CA . PHE A 1 138 ? 3.399 -9.555 21.574 1.00 70.06 138 PHE A CA 1
ATOM 1082 C C . PHE A 1 138 ? 4.908 -9.390 21.857 1.00 70.06 138 PHE A C 1
ATOM 1084 O O . PHE A 1 138 ? 5.420 -8.272 21.762 1.00 70.06 138 PHE A O 1
ATOM 1091 N N . GLN A 1 139 ? 5.630 -10.465 22.196 1.00 66.69 139 GLN A N 1
ATOM 1092 C CA . GLN A 1 139 ? 7.063 -10.397 22.531 1.00 66.69 139 GLN A CA 1
ATOM 1093 C C . GLN A 1 139 ? 7.984 -10.368 21.301 1.00 66.69 139 GLN A C 1
ATOM 1095 O O . GLN A 1 139 ? 9.094 -9.846 21.378 1.00 66.69 139 GLN A O 1
ATOM 1100 N N . THR A 1 140 ? 7.529 -10.883 20.158 1.00 66.44 140 THR A N 1
ATOM 1101 C CA . THR A 1 140 ? 8.290 -10.912 18.901 1.00 66.44 140 THR A CA 1
ATOM 1102 C C . THR A 1 140 ? 7.485 -10.229 17.806 1.00 66.44 140 THR A C 1
ATOM 1104 O O . THR A 1 140 ? 6.327 -10.585 17.594 1.00 66.44 140 THR A O 1
ATOM 1107 N N . SER A 1 141 ? 8.089 -9.254 17.116 1.00 73.31 141 SER A N 1
ATOM 1108 C CA . SER A 1 141 ? 7.484 -8.644 15.928 1.00 73.31 141 SER A CA 1
ATOM 1109 C C . SER A 1 141 ? 7.752 -9.514 14.703 1.00 73.31 141 SER A C 1
ATOM 1111 O O . SER A 1 141 ? 8.901 -9.853 14.427 1.00 73.31 141 SER A O 1
ATOM 1113 N N . LEU A 1 142 ? 6.694 -9.857 13.972 1.00 78.88 142 LEU A N 1
ATOM 1114 C CA . LEU A 1 142 ? 6.745 -10.672 12.756 1.00 78.88 142 LEU A CA 1
ATOM 1115 C C . LEU A 1 142 ? 6.725 -9.839 11.466 1.00 78.88 142 LEU A C 1
ATOM 1117 O O . LEU A 1 142 ? 6.764 -10.411 10.381 1.00 78.88 142 LEU A O 1
ATOM 1121 N N . CYS A 1 143 ? 6.695 -8.504 11.552 1.00 76.81 143 CYS A N 1
ATOM 1122 C CA . CYS A 1 143 ? 6.884 -7.643 10.383 1.00 76.81 143 CYS A CA 1
ATOM 1123 C C . CYS A 1 143 ? 8.319 -7.785 9.850 1.00 76.81 143 CYS A C 1
ATOM 1125 O O . CYS A 1 143 ? 9.265 -7.345 10.506 1.00 76.81 143 CYS A O 1
ATOM 1127 N N . ILE A 1 144 ? 8.488 -8.334 8.647 1.00 67.06 144 ILE A N 1
ATOM 1128 C CA . ILE A 1 144 ? 9.776 -8.340 7.941 1.00 67.06 144 ILE A CA 1
ATOM 1129 C C . ILE A 1 144 ? 9.934 -7.105 7.052 1.00 67.06 144 ILE A C 1
ATOM 1131 O O . ILE A 1 144 ? 8.963 -6.521 6.578 1.00 67.06 144 ILE A O 1
ATOM 1135 N N . ASN A 1 145 ? 11.193 -6.717 6.830 1.00 53.59 145 ASN A N 1
ATOM 1136 C CA . ASN A 1 145 ? 11.612 -5.616 5.958 1.00 53.59 145 ASN A CA 1
ATOM 1137 C C . ASN A 1 145 ? 10.975 -4.250 6.271 1.00 53.59 145 ASN A C 1
ATOM 1139 O O . ASN A 1 145 ? 10.298 -3.653 5.439 1.00 53.59 145 ASN A O 1
ATOM 1143 N N . GLY A 1 146 ? 11.297 -3.710 7.453 1.00 53.56 146 GLY A N 1
ATOM 1144 C CA . GLY A 1 146 ? 11.177 -2.275 7.731 1.00 53.56 146 GLY A CA 1
ATOM 1145 C C . GLY A 1 146 ? 9.743 -1.756 7.684 1.00 53.56 146 GLY A C 1
ATOM 1146 O O . GLY A 1 146 ? 9.415 -0.917 6.843 1.00 53.56 146 GLY A O 1
ATOM 1147 N N . SER A 1 147 ? 8.906 -2.242 8.606 1.00 68.69 147 SER A N 1
ATOM 1148 C CA . SER A 1 147 ? 7.545 -1.736 8.803 1.00 68.69 147 SER A CA 1
ATOM 1149 C C . SER A 1 147 ? 7.547 -0.210 8.888 1.00 68.69 147 SER A C 1
ATOM 1151 O O . SER A 1 147 ? 8.208 0.353 9.765 1.00 68.69 147 SER A O 1
ATOM 1153 N N . ARG A 1 148 ? 6.815 0.454 7.991 1.00 74.50 148 ARG A N 1
ATOM 1154 C CA . ARG A 1 148 ? 6.783 1.919 7.899 1.00 74.50 148 ARG A CA 1
ATOM 1155 C C . ARG A 1 148 ? 5.361 2.436 8.036 1.00 74.50 148 ARG A C 1
ATOM 1157 O O . ARG A 1 148 ? 4.447 1.886 7.423 1.00 74.50 148 ARG A O 1
ATOM 1164 N N . SER A 1 149 ? 5.202 3.522 8.777 1.00 80.06 149 SER A N 1
ATOM 1165 C CA . SER A 1 149 ? 4.022 4.376 8.709 1.00 80.06 149 SER A CA 1
ATOM 1166 C C . SER A 1 149 ? 4.188 5.441 7.628 1.00 80.06 149 SER A C 1
ATOM 1168 O O . SER A 1 149 ? 5.292 5.930 7.387 1.00 80.06 149 SER A O 1
ATOM 1170 N N . VAL A 1 150 ? 3.080 5.802 6.993 1.00 79.38 150 VAL A N 1
ATOM 1171 C CA . VAL A 1 150 ? 2.953 6.9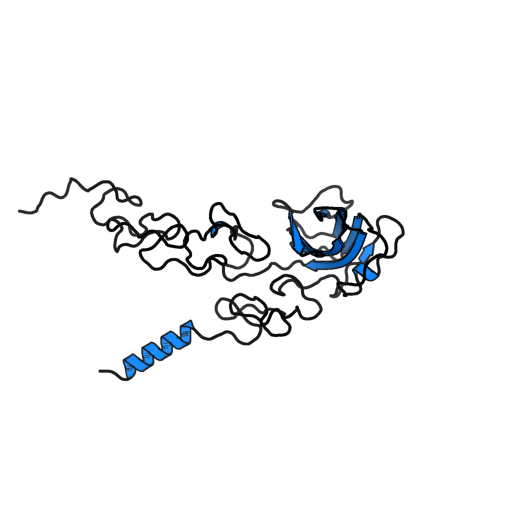00 6.035 1.00 79.38 150 VAL A CA 1
ATOM 1172 C C . VAL A 1 150 ? 1.716 7.702 6.436 1.00 79.38 150 VAL A C 1
ATOM 1174 O O . VAL A 1 150 ? 0.622 7.142 6.496 1.00 79.38 150 VAL A O 1
ATOM 1177 N N . GLU A 1 151 ? 1.882 8.996 6.715 1.00 83.38 151 GLU A N 1
ATOM 1178 C CA . GLU A 1 151 ? 0.759 9.943 6.746 1.00 83.38 151 GLU A CA 1
ATOM 1179 C C . GLU A 1 151 ? 0.265 10.100 5.302 1.00 83.38 151 GLU A C 1
ATOM 1181 O O . GLU A 1 151 ? 1.004 10.582 4.445 1.00 83.38 151 GLU A O 1
ATOM 1186 N N . VAL A 1 152 ? -0.946 9.618 5.013 1.00 80.94 152 VAL A N 1
ATOM 1187 C CA . VAL A 1 152 ? -1.546 9.678 3.667 1.00 80.94 152 VAL A CA 1
ATOM 1188 C C . VAL A 1 152 ? -2.207 11.039 3.448 1.00 80.94 152 VAL A C 1
ATOM 1190 O O . VAL A 1 152 ? -2.099 11.630 2.377 1.00 80.94 152 VAL A O 1
ATOM 1193 N N . ASP A 1 153 ? -2.880 11.532 4.485 1.00 84.06 153 ASP A N 1
ATOM 1194 C CA . ASP A 1 153 ? -3.571 12.816 4.540 1.00 84.06 153 ASP A CA 1
ATOM 1195 C C . ASP A 1 153 ? -3.772 13.241 6.010 1.00 84.06 153 ASP A C 1
ATOM 1197 O O . ASP A 1 153 ? -3.337 12.554 6.941 1.00 84.06 153 ASP A O 1
ATOM 1201 N N . ASN A 1 154 ? -4.426 14.386 6.229 1.00 84.50 154 ASN A N 1
ATOM 1202 C CA . ASN A 1 154 ? -4.730 14.917 7.560 1.00 84.50 154 ASN A CA 1
ATOM 1203 C C . ASN A 1 154 ? -5.866 14.135 8.254 1.00 84.50 154 ASN A C 1
ATOM 1205 O O . ASN A 1 154 ? -6.972 14.645 8.435 1.00 84.50 154 ASN A O 1
ATOM 1209 N N . GLY A 1 155 ? -5.579 12.887 8.616 1.00 89.56 155 GLY A N 1
ATOM 1210 C CA . GLY A 1 155 ? -6.509 11.972 9.279 1.00 89.56 155 GLY A CA 1
ATOM 1211 C C . GLY A 1 155 ? -6.310 10.494 8.933 1.00 89.56 155 GLY A C 1
ATOM 1212 O O . GLY A 1 155 ? -6.969 9.650 9.532 1.00 89.56 155 GLY A O 1
ATOM 1213 N N . THR A 1 156 ? -5.403 10.150 8.013 1.00 91.81 156 THR A N 1
ATOM 1214 C CA . THR A 1 156 ? -5.172 8.759 7.593 1.00 91.81 156 THR A CA 1
ATOM 1215 C C . THR A 1 156 ? -3.705 8.350 7.729 1.00 91.81 156 THR A C 1
ATOM 1217 O O . THR A 1 156 ? -2.814 8.968 7.144 1.00 91.81 156 THR A O 1
ATOM 1220 N N . ILE A 1 157 ? -3.459 7.252 8.450 1.00 90.31 157 ILE A N 1
ATOM 1221 C CA . ILE A 1 157 ? -2.142 6.619 8.599 1.00 90.31 157 ILE A CA 1
ATOM 1222 C C . ILE A 1 157 ? -2.167 5.246 7.920 1.00 90.31 157 ILE A C 1
ATOM 1224 O O . ILE A 1 157 ? -2.936 4.378 8.333 1.00 90.31 157 ILE A O 1
ATOM 1228 N N . ASP A 1 158 ? -1.287 5.008 6.948 1.00 87.75 158 ASP A N 1
ATOM 1229 C CA . ASP A 1 158 ? -1.006 3.659 6.442 1.00 87.75 158 ASP A CA 1
ATOM 1230 C C . ASP A 1 158 ? 0.239 3.087 7.126 1.00 87.75 158 ASP A C 1
ATOM 1232 O O . ASP A 1 158 ? 1.335 3.627 6.983 1.00 87.75 158 ASP A O 1
ATOM 1236 N N . VAL A 1 159 ? 0.102 1.952 7.807 1.00 85.88 159 VAL A N 1
ATOM 1237 C CA . VAL A 1 159 ? 1.219 1.130 8.278 1.00 85.88 159 VAL A CA 1
ATOM 1238 C C . VAL A 1 159 ? 1.391 -0.060 7.339 1.00 85.88 159 VAL A C 1
ATOM 1240 O O . VAL A 1 159 ? 0.590 -0.995 7.320 1.00 85.88 159 VAL A O 1
ATOM 1243 N N . TYR A 1 160 ? 2.475 -0.034 6.568 1.00 83.56 160 TYR A N 1
ATOM 1244 C CA . TYR A 1 160 ? 2.899 -1.144 5.721 1.00 83.56 160 TYR A CA 1
ATOM 1245 C C . TYR A 1 160 ? 3.744 -2.102 6.565 1.00 83.56 160 TYR A C 1
ATOM 1247 O O . TYR A 1 160 ? 4.815 -1.724 7.044 1.00 83.56 160 TYR A O 1
ATOM 1255 N N . CYS A 1 161 ? 3.270 -3.333 6.742 1.00 80.06 161 CYS A N 1
ATOM 1256 C CA . CYS A 1 161 ? 3.960 -4.414 7.442 1.00 80.06 161 CYS A CA 1
ATOM 1257 C C . CYS A 1 161 ? 3.613 -5.722 6.737 1.00 80.06 161 CYS A C 1
ATOM 1259 O O . CYS A 1 161 ? 2.465 -6.145 6.788 1.00 80.06 161 CYS A O 1
ATOM 1261 N N . THR A 1 162 ? 4.601 -6.361 6.110 1.00 82.19 162 THR A N 1
ATOM 1262 C CA . THR A 1 162 ? 4.464 -7.728 5.599 1.00 82.19 162 THR A CA 1
ATOM 1263 C C . THR A 1 162 ? 4.873 -8.694 6.704 1.00 82.19 162 THR A C 1
ATOM 1265 O O . THR A 1 162 ? 6.014 -8.646 7.168 1.00 82.19 162 THR A O 1
ATOM 1268 N N . SER A 1 163 ? 3.959 -9.551 7.152 1.00 82.44 163 SER A N 1
ATOM 1269 C CA . SER A 1 163 ? 4.271 -10.585 8.140 1.00 82.44 163 SER A CA 1
ATOM 1270 C C . SER A 1 163 ? 5.120 -11.711 7.531 1.00 82.44 163 SER A C 1
ATOM 1272 O O . SER A 1 163 ? 4.875 -12.137 6.406 1.00 82.44 163 SER A O 1
ATOM 1274 N N . SER A 1 164 ? 6.111 -12.221 8.268 1.00 82.94 164 SER A N 1
ATOM 1275 C CA . SER A 1 164 ? 6.915 -13.389 7.859 1.00 82.94 164 SER A CA 1
ATOM 1276 C C . SER A 1 164 ? 6.199 -14.730 8.026 1.00 82.94 164 SER A C 1
ATOM 1278 O O . SER A 1 164 ? 6.648 -15.736 7.480 1.00 82.94 164 SER A O 1
ATOM 1280 N N . ALA A 1 165 ? 5.115 -14.746 8.797 1.00 85.81 165 ALA A N 1
ATOM 1281 C CA . ALA A 1 165 ? 4.233 -15.882 9.017 1.00 85.81 165 ALA A CA 1
ATOM 1282 C C . ALA A 1 165 ? 2.810 -15.371 9.324 1.00 85.81 165 ALA A C 1
ATOM 1284 O O . ALA A 1 165 ? 2.692 -14.236 9.796 1.00 85.81 165 ALA A O 1
ATOM 1285 N N . PRO A 1 166 ? 1.753 -16.184 9.141 1.00 88.75 166 PRO A N 1
ATOM 1286 C CA . PRO A 1 166 ? 0.382 -15.795 9.464 1.00 88.75 166 PRO A CA 1
ATOM 1287 C C . PRO A 1 166 ? 0.183 -15.597 10.969 1.00 88.75 166 PRO A C 1
ATOM 1289 O O . PRO A 1 166 ? 0.636 -16.419 11.769 1.00 88.75 166 PRO A O 1
ATOM 1292 N N . VAL A 1 167 ? -0.542 -14.546 11.358 1.00 88.00 167 VAL A N 1
ATOM 1293 C CA . VAL A 1 167 ? -0.570 -14.040 12.740 1.00 88.00 167 VAL A CA 1
ATOM 1294 C C . VAL A 1 167 ? -1.956 -14.107 13.371 1.00 88.00 167 VAL A C 1
ATOM 1296 O O . VAL A 1 167 ? -2.973 -14.024 12.683 1.00 88.00 167 VAL A O 1
ATOM 1299 N N . LYS A 1 168 ? -2.006 -14.265 14.698 1.00 89.56 168 LYS A N 1
ATOM 1300 C CA . LYS A 1 168 ? -3.265 -14.284 15.465 1.00 89.56 168 LYS A CA 1
ATOM 1301 C C . LYS A 1 168 ? -3.560 -12.967 16.167 1.00 89.56 168 LYS A C 1
ATOM 1303 O O . LYS A 1 168 ? -4.727 -12.652 16.379 1.00 89.56 168 LYS A O 1
ATOM 1308 N N . GLN A 1 169 ? -2.531 -12.212 16.550 1.00 88.25 169 GLN A N 1
ATOM 1309 C CA . GLN A 1 169 ? -2.692 -10.976 17.307 1.00 88.25 169 GLN A CA 1
ATOM 1310 C C . GLN A 1 169 ? -1.779 -9.876 16.771 1.00 88.25 169 GLN A C 1
ATOM 1312 O O . GLN A 1 169 ? -0.575 -10.064 16.593 1.00 88.25 169 GLN A O 1
ATOM 1317 N N . LEU A 1 170 ? -2.334 -8.683 16.588 1.00 88.62 170 LEU A N 1
ATOM 1318 C CA . LEU A 1 170 ? -1.545 -7.479 16.346 1.00 88.62 170 LEU A CA 1
ATOM 1319 C C . LEU A 1 170 ? -1.928 -6.376 17.321 1.00 88.62 170 LEU A C 1
ATOM 1321 O O . LEU A 1 170 ? -3.080 -6.249 17.730 1.00 88.62 170 LEU A O 1
ATOM 1325 N N . ARG A 1 171 ? -0.929 -5.595 17.723 1.00 89.06 171 ARG A N 1
ATOM 1326 C CA . ARG A 1 171 ? -1.085 -4.427 18.581 1.00 89.06 171 ARG A CA 1
ATOM 1327 C C . ARG A 1 171 ? -0.758 -3.195 17.760 1.00 89.06 171 ARG A C 1
ATOM 1329 O O . ARG A 1 171 ? 0.402 -2.977 17.414 1.00 89.06 171 ARG A O 1
ATOM 1336 N N . VAL A 1 172 ? -1.782 -2.401 17.483 1.00 89.31 172 VAL A N 1
ATOM 1337 C CA . VAL A 1 172 ? -1.652 -1.088 16.853 1.00 89.31 172 VAL A CA 1
ATOM 1338 C C . VAL A 1 172 ? -1.345 -0.066 17.938 1.00 89.31 172 VAL A C 1
ATOM 1340 O O . VAL A 1 172 ? -1.882 -0.152 19.045 1.00 89.31 172 VAL A O 1
ATOM 1343 N N . ARG A 1 173 ? -0.468 0.887 17.630 1.00 89.38 173 ARG A N 1
ATOM 1344 C CA . ARG A 1 173 ? -0.179 2.071 18.436 1.00 89.38 173 ARG A CA 1
ATOM 1345 C C . ARG A 1 173 ? -0.292 3.325 17.583 1.00 89.38 173 ARG A C 1
ATOM 1347 O O . ARG A 1 173 ? 0.134 3.321 16.429 1.00 89.38 173 ARG A O 1
ATOM 1354 N N . THR A 1 174 ? -0.835 4.378 18.174 1.00 90.50 174 THR A N 1
ATOM 1355 C CA . THR A 1 174 ? -1.082 5.681 17.548 1.00 90.50 174 THR A CA 1
ATOM 1356 C C . THR A 1 174 ? -0.424 6.794 18.366 1.00 90.50 174 THR A C 1
ATOM 1358 O O . THR A 1 174 ? -0.332 6.714 19.592 1.00 90.50 174 THR A O 1
ATOM 1361 N N . PHE A 1 175 ? 0.065 7.831 17.684 1.00 91.56 175 PHE A N 1
ATOM 1362 C CA . PHE A 1 175 ? 0.772 8.974 18.272 1.00 91.56 175 PHE A CA 1
ATOM 1363 C C . PHE A 1 175 ? 0.367 10.264 17.542 1.00 91.56 175 PHE A C 1
ATOM 1365 O O . PHE A 1 175 ? 0.146 10.231 16.334 1.00 91.56 175 PHE A O 1
ATOM 1372 N N . GLY A 1 176 ? 0.289 11.401 18.242 1.00 92.06 176 GLY A N 1
ATOM 1373 C CA . GLY A 1 176 ? -0.112 12.680 17.627 1.00 92.06 176 GLY A CA 1
ATOM 1374 C C . GLY A 1 176 ? -1.591 12.738 17.214 1.00 92.06 176 GLY A C 1
ATOM 1375 O O . GLY A 1 176 ? -1.947 13.435 16.267 1.00 92.06 176 GLY A O 1
ATOM 1376 N N . VAL A 1 177 ? -2.459 11.979 17.896 1.00 92.31 177 VAL A N 1
ATOM 1377 C CA . VAL A 1 177 ? -3.900 11.885 17.608 1.00 92.31 177 VAL A CA 1
ATOM 1378 C C . VAL A 1 177 ? -4.737 12.137 18.860 1.00 92.31 177 VAL A C 1
ATOM 1380 O O . VAL A 1 177 ? -4.327 11.827 19.977 1.00 92.31 177 VAL A O 1
ATOM 1383 N N . THR A 1 178 ? -5.944 12.663 18.670 1.00 91.81 178 THR A N 1
ATOM 1384 C CA . THR A 1 178 ? -6.926 12.930 19.736 1.00 91.81 178 THR A CA 1
ATOM 1385 C C . THR A 1 178 ? -8.081 11.928 19.756 1.00 91.81 178 THR A C 1
ATOM 1387 O O . THR A 1 178 ? -8.901 11.968 20.673 1.00 91.81 178 THR A O 1
ATOM 1390 N N . GLY A 1 179 ? -8.165 11.032 18.775 1.00 91.06 179 GLY A N 1
ATOM 1391 C CA . GLY A 1 179 ? -9.151 9.953 18.691 1.00 91.06 179 GLY A CA 1
ATOM 1392 C C . GLY A 1 179 ? -8.881 9.079 17.470 1.00 91.06 179 GLY A C 1
ATOM 1393 O O . GLY A 1 179 ? -8.350 9.558 16.468 1.00 91.06 179 GLY A O 1
ATOM 1394 N N . GLU A 1 180 ? -9.228 7.803 17.552 1.00 92.00 180 GLU A N 1
ATOM 1395 C CA . GLU A 1 180 ? -9.132 6.846 16.452 1.00 92.00 180 GLU A CA 1
ATOM 1396 C C . GLU A 1 180 ? -10.534 6.563 15.913 1.00 92.00 180 GLU A C 1
ATOM 1398 O O . GLU A 1 180 ? -11.483 6.445 16.686 1.00 92.00 180 GLU A O 1
ATOM 1403 N N . CYS A 1 181 ? -10.665 6.516 14.591 1.00 92.94 181 CYS A N 1
ATOM 1404 C CA . CYS A 1 181 ? -11.946 6.522 13.898 1.00 92.94 181 CYS A CA 1
ATOM 1405 C C . CYS A 1 181 ? -12.332 5.133 13.401 1.00 92.94 181 CYS A C 1
ATOM 1407 O O . CYS A 1 181 ? -13.178 4.487 13.994 1.00 92.94 181 CYS A O 1
ATOM 1409 N N . HIS A 1 182 ? -11.633 4.629 12.384 1.00 94.06 182 HIS A N 1
ATOM 1410 C CA . HIS A 1 182 ? -11.827 3.285 11.831 1.00 94.06 182 HIS A CA 1
ATOM 1411 C C . HIS A 1 182 ? -10.466 2.637 11.598 1.00 94.06 182 HIS A C 1
ATOM 1413 O O . HIS A 1 182 ? -9.508 3.332 11.241 1.00 94.06 182 HIS A O 1
ATOM 1419 N N . ILE A 1 183 ? -10.371 1.318 11.750 1.00 93.62 183 ILE A N 1
ATOM 1420 C CA . ILE A 1 183 ? -9.218 0.551 11.275 1.00 93.62 183 ILE A CA 1
ATOM 1421 C C . ILE A 1 183 ? -9.627 -0.346 10.107 1.00 93.62 183 ILE A C 1
ATOM 1423 O O . ILE A 1 183 ? -10.557 -1.137 10.214 1.00 93.62 183 ILE A O 1
ATOM 1427 N N . SER A 1 184 ? -8.874 -0.261 9.012 1.00 94.81 184 SER A N 1
ATOM 1428 C CA . SER A 1 184 ? -8.928 -1.221 7.912 1.00 94.81 184 SER A CA 1
ATOM 1429 C C . SER A 1 184 ? -7.667 -2.075 7.903 1.00 94.81 184 SER A C 1
ATOM 1431 O O . SER A 1 184 ? -6.561 -1.557 8.069 1.00 94.81 184 SER A O 1
ATOM 1433 N N . ILE A 1 185 ? -7.805 -3.382 7.686 1.00 93.56 185 ILE A N 1
ATOM 1434 C CA . ILE A 1 185 ? -6.663 -4.309 7.641 1.00 93.56 185 ILE A CA 1
ATOM 1435 C C . ILE A 1 185 ? -6.767 -5.180 6.402 1.00 93.56 185 ILE A C 1
ATOM 1437 O O . ILE A 1 185 ? -7.848 -5.664 6.083 1.00 93.56 185 ILE A O 1
ATOM 1441 N N . SER A 1 186 ? -5.645 -5.415 5.725 1.00 93.00 186 SER A N 1
ATOM 1442 C CA . SER A 1 186 ? -5.590 -6.321 4.587 1.00 93.00 186 SER A CA 1
ATOM 1443 C C . SER A 1 186 ? -4.399 -7.271 4.639 1.00 93.00 186 SER A C 1
ATOM 1445 O O . SER A 1 186 ? -3.368 -7.000 5.263 1.00 93.00 186 SER A O 1
ATOM 1447 N N . LYS A 1 187 ? -4.586 -8.378 3.921 1.00 90.38 187 LYS A N 1
ATOM 1448 C CA . LYS A 1 187 ? -3.562 -9.343 3.510 1.00 90.38 187 LYS A CA 1
ATOM 1449 C C . LYS A 1 187 ? -3.177 -9.190 2.034 1.00 90.38 187 LYS A C 1
ATOM 1451 O O . LYS A 1 187 ? -2.286 -9.883 1.551 1.00 90.38 187 LYS A O 1
ATOM 1456 N N . ASP A 1 188 ? -3.869 -8.313 1.306 1.00 88.25 188 ASP A N 1
ATOM 1457 C CA . ASP A 1 188 ? -3.651 -8.087 -0.119 1.00 88.25 188 ASP A CA 1
ATOM 1458 C C . ASP A 1 188 ? -2.476 -7.130 -0.345 1.00 88.25 188 ASP A C 1
ATOM 1460 O O . ASP A 1 188 ? -2.123 -6.314 0.509 1.00 88.25 188 ASP A O 1
ATOM 1464 N N . CYS A 1 189 ? -1.871 -7.177 -1.527 1.00 76.44 189 CYS A N 1
ATOM 1465 C CA . CYS A 1 189 ? -0.898 -6.174 -1.949 1.00 76.44 189 CYS A CA 1
ATOM 1466 C C . CYS A 1 189 ? -1.506 -5.254 -3.007 1.00 76.44 189 CYS A C 1
ATOM 1468 O O . CYS A 1 189 ? -2.303 -5.687 -3.836 1.00 76.44 189 CYS A O 1
ATOM 1470 N N . ILE A 1 190 ? -1.075 -3.992 -3.027 1.00 72.88 190 ILE A N 1
ATOM 1471 C CA . ILE A 1 190 ? -1.400 -3.065 -4.115 1.00 72.88 190 ILE A CA 1
ATOM 1472 C C . ILE A 1 190 ? -0.665 -3.542 -5.380 1.00 72.88 190 ILE A C 1
ATOM 1474 O O . ILE A 1 190 ? 0.563 -3.650 -5.387 1.00 72.88 190 ILE A O 1
ATOM 1478 N N . ILE A 1 191 ? -1.405 -3.839 -6.451 1.00 66.44 191 ILE A N 1
ATOM 1479 C CA . ILE A 1 191 ? -0.868 -4.378 -7.708 1.00 66.44 191 ILE A CA 1
ATOM 1480 C C . ILE A 1 191 ? -0.808 -3.246 -8.731 1.00 66.44 191 ILE A C 1
ATOM 1482 O O . ILE A 1 191 ? -1.764 -3.009 -9.466 1.00 66.44 191 ILE A O 1
ATOM 1486 N N . SER A 1 192 ? 0.337 -2.573 -8.826 1.00 56.66 192 SER A N 1
ATOM 1487 C CA . SER A 1 192 ? 0.596 -1.652 -9.937 1.00 56.66 192 SER A CA 1
ATOM 1488 C C . SER A 1 192 ? 1.112 -2.395 -11.179 1.00 56.66 192 SER A C 1
ATOM 1490 O O . SER A 1 192 ? 1.551 -3.548 -11.130 1.00 56.66 192 SER A O 1
ATOM 1492 N N . LEU A 1 193 ? 1.078 -1.718 -12.331 1.00 40.41 193 LEU A N 1
ATOM 1493 C CA . LEU A 1 193 ? 1.381 -2.290 -13.652 1.00 40.41 193 LEU A CA 1
ATOM 1494 C C . LEU A 1 193 ? 2.802 -2.885 -13.796 1.00 40.41 193 LEU A C 1
ATOM 1496 O O . LEU A 1 193 ? 3.059 -3.629 -14.740 1.00 40.41 193 LEU A O 1
ATOM 1500 N N . SER A 1 194 ? 3.719 -2.605 -12.862 1.00 44.19 194 SER A N 1
ATOM 1501 C CA . SER A 1 194 ? 5.130 -3.015 -12.912 1.00 44.19 194 SER A CA 1
ATOM 1502 C C . SER A 1 194 ? 5.486 -4.356 -12.236 1.00 44.19 194 SER A C 1
ATOM 1504 O O . SER A 1 194 ? 6.676 -4.584 -12.036 1.00 44.19 194 SER A O 1
ATOM 1506 N N . ARG A 1 195 ? 4.495 -5.238 -11.977 1.00 41.53 195 ARG A N 1
ATOM 1507 C CA . ARG A 1 195 ? 4.547 -6.719 -11.748 1.00 41.53 195 ARG A CA 1
ATOM 1508 C C . ARG A 1 195 ? 3.879 -7.192 -10.440 1.00 41.53 195 ARG A C 1
ATOM 1510 O O . ARG A 1 195 ? 4.075 -6.623 -9.375 1.00 41.53 195 ARG A O 1
ATOM 1517 N N . LEU A 1 196 ? 3.158 -8.312 -10.555 1.00 35.84 196 LEU A N 1
ATOM 1518 C CA . LEU A 1 196 ? 2.797 -9.243 -9.472 1.00 35.84 196 LEU A CA 1
ATOM 1519 C C . LEU A 1 196 ? 4.012 -10.093 -9.040 1.00 35.84 196 LEU A C 1
ATOM 1521 O O . LEU A 1 196 ? 4.858 -10.374 -9.890 1.00 35.84 196 LEU A O 1
ATOM 1525 N N . PRO A 1 197 ? 3.958 -10.722 -7.855 1.00 49.88 197 PRO A N 1
ATOM 1526 C CA . PRO A 1 197 ? 3.804 -10.122 -6.538 1.00 49.88 197 PRO A CA 1
ATOM 1527 C C . PRO A 1 197 ? 5.177 -10.059 -5.836 1.00 49.88 197 PRO A C 1
ATOM 1529 O O . PRO A 1 197 ? 5.993 -10.963 -5.977 1.00 49.88 197 PRO A O 1
ATOM 1532 N N . CYS A 1 198 ? 5.410 -9.023 -5.032 1.00 52.56 198 CYS A N 1
ATOM 1533 C CA . CYS A 1 198 ? 6.428 -9.036 -3.973 1.00 52.56 198 CYS A CA 1
ATOM 1534 C C . CYS A 1 198 ? 7.881 -9.440 -4.333 1.00 52.56 198 CYS A C 1
ATOM 1536 O O . CYS A 1 198 ? 8.508 -10.094 -3.509 1.00 52.56 198 CYS A O 1
ATOM 1538 N N . ASP A 1 199 ? 8.464 -8.982 -5.453 1.00 50.19 199 ASP A N 1
ATOM 1539 C CA . ASP A 1 199 ? 9.858 -8.489 -5.390 1.00 50.19 199 ASP A CA 1
ATOM 1540 C C . ASP A 1 199 ? 10.265 -7.540 -6.538 1.00 50.19 199 ASP A C 1
ATOM 1542 O O . ASP A 1 199 ? 10.464 -7.943 -7.687 1.00 50.19 199 ASP A O 1
ATOM 1546 N N . ALA A 1 200 ? 10.374 -6.255 -6.197 1.00 48.78 200 ALA A N 1
ATOM 1547 C CA . ALA A 1 200 ? 11.188 -5.212 -6.826 1.00 48.78 200 ALA A CA 1
ATOM 1548 C C . ALA A 1 200 ? 10.836 -3.891 -6.128 1.00 48.78 200 ALA A C 1
ATOM 1550 O O . ALA A 1 200 ? 9.668 -3.499 -6.123 1.00 48.78 200 ALA A O 1
ATOM 1551 N N . ASP A 1 201 ? 11.815 -3.172 -5.567 1.00 63.19 201 ASP A N 1
ATOM 1552 C CA . ASP A 1 201 ? 11.540 -1.857 -4.979 1.00 63.19 201 ASP A CA 1
ATOM 1553 C C . ASP A 1 201 ? 11.019 -0.900 -6.061 1.00 63.19 201 ASP A C 1
ATOM 1555 O O . ASP A 1 201 ? 11.773 -0.435 -6.919 1.00 63.19 201 ASP A O 1
ATOM 1559 N N . TYR A 1 202 ? 9.718 -0.611 -6.018 1.00 64.56 202 TYR A N 1
ATOM 1560 C CA . TYR A 1 202 ? 9.019 0.242 -6.974 1.00 64.56 202 TYR A CA 1
ATOM 1561 C C . TYR A 1 202 ? 9.704 1.615 -7.122 1.00 64.56 202 TYR A C 1
ATOM 1563 O O . TYR A 1 202 ? 9.780 2.147 -8.232 1.00 64.56 202 TYR A O 1
ATOM 1571 N N . CYS A 1 203 ? 10.299 2.159 -6.047 1.00 73.56 203 CYS A N 1
ATOM 1572 C CA . CYS A 1 203 ? 11.028 3.427 -6.115 1.00 73.56 203 CYS A CA 1
ATOM 1573 C C . CYS A 1 203 ? 12.292 3.369 -6.999 1.00 73.56 203 CYS A C 1
ATOM 1575 O O . CYS A 1 203 ? 12.849 4.418 -7.304 1.00 73.56 203 CYS A O 1
ATOM 1577 N N . LYS A 1 204 ? 12.761 2.195 -7.453 1.00 83.19 204 LYS A N 1
ATOM 1578 C CA . LYS A 1 204 ? 13.944 2.047 -8.328 1.00 83.19 204 LYS A CA 1
ATOM 1579 C C . LYS A 1 204 ? 13.810 2.769 -9.676 1.00 83.19 204 LYS A C 1
ATOM 1581 O O . LYS A 1 204 ? 14.823 3.102 -10.284 1.00 83.19 204 LYS A O 1
ATOM 1586 N N . ARG A 1 205 ? 12.576 3.045 -10.123 1.00 82.75 205 ARG A N 1
ATOM 1587 C CA . ARG A 1 205 ? 12.286 3.876 -11.309 1.00 82.75 205 ARG A CA 1
ATOM 1588 C C . ARG A 1 205 ? 12.354 5.389 -11.047 1.00 82.75 205 ARG A C 1
ATOM 1590 O O . ARG A 1 205 ? 12.187 6.175 -11.976 1.00 82.75 205 ARG A O 1
ATOM 1597 N N . CYS A 1 206 ? 12.642 5.790 -9.808 1.00 86.94 206 CYS A N 1
ATOM 1598 C CA . CYS A 1 206 ? 12.840 7.166 -9.368 1.00 86.94 206 CYS A CA 1
ATOM 1599 C C . CYS A 1 206 ? 14.314 7.436 -9.055 1.00 86.94 206 CYS A C 1
ATOM 1601 O O . CYS A 1 206 ? 15.017 6.583 -8.506 1.00 86.94 206 CYS A O 1
ATOM 1603 N N . PHE A 1 207 ? 14.779 8.652 -9.336 1.00 90.12 207 PHE A N 1
ATOM 1604 C CA . PHE A 1 207 ? 16.136 9.065 -8.987 1.00 90.12 207 PHE A CA 1
ATOM 1605 C C . PHE A 1 207 ? 16.406 8.909 -7.481 1.00 90.12 207 PHE A C 1
ATOM 1607 O O . PHE A 1 207 ? 15.598 9.324 -6.647 1.00 90.12 207 PHE A O 1
ATOM 1614 N N . ASN A 1 208 ? 17.536 8.282 -7.135 1.00 86.88 208 ASN A N 1
ATOM 1615 C CA . ASN A 1 208 ? 17.946 7.959 -5.762 1.00 86.88 208 ASN A CA 1
ATOM 1616 C C . ASN A 1 208 ? 16.853 7.285 -4.907 1.00 86.88 208 ASN A C 1
ATOM 1618 O O . ASN A 1 208 ? 16.797 7.494 -3.695 1.00 86.88 208 ASN A O 1
ATOM 1622 N N . PHE A 1 209 ? 15.972 6.493 -5.532 1.00 84.19 209 PHE A N 1
ATOM 1623 C CA . PHE A 1 209 ? 14.847 5.818 -4.873 1.00 84.19 209 PHE A CA 1
ATOM 1624 C C . PHE A 1 209 ? 13.887 6.779 -4.138 1.00 84.19 209 PHE A C 1
ATOM 1626 O O . PHE A 1 209 ? 13.148 6.373 -3.240 1.00 84.19 209 PHE A O 1
ATOM 1633 N N . LYS A 1 210 ? 13.883 8.070 -4.504 1.00 83.44 210 LYS A N 1
ATOM 1634 C CA . LYS A 1 210 ? 13.021 9.093 -3.900 1.00 83.44 210 LYS A CA 1
ATOM 1635 C C . LYS A 1 210 ? 11.631 9.044 -4.523 1.00 83.44 210 LYS A C 1
ATOM 1637 O O . LYS A 1 210 ? 11.362 9.723 -5.515 1.00 83.44 210 LYS A O 1
ATOM 1642 N N . CYS A 1 211 ? 10.766 8.234 -3.922 1.00 78.19 211 CYS A N 1
ATOM 1643 C CA . CYS A 1 211 ? 9.362 8.125 -4.287 1.00 78.19 211 CYS A CA 1
ATOM 1644 C C . CYS A 1 211 ? 8.443 8.113 -3.068 1.00 78.19 211 CYS A C 1
ATOM 1646 O O . CYS A 1 211 ? 8.816 7.627 -1.995 1.00 78.19 211 CYS A O 1
ATOM 1648 N N . ASP A 1 212 ? 7.236 8.627 -3.257 1.00 67.38 212 ASP A N 1
ATOM 1649 C CA . ASP A 1 212 ? 6.096 8.303 -2.420 1.00 67.38 212 ASP A CA 1
ATOM 1650 C C . ASP A 1 212 ? 5.795 6.812 -2.597 1.00 67.38 212 ASP A C 1
ATOM 1652 O O . ASP A 1 212 ? 5.456 6.349 -3.686 1.00 67.38 212 ASP A O 1
ATOM 1656 N N . ARG A 1 213 ? 5.946 6.039 -1.519 1.00 61.75 213 ARG A N 1
ATOM 1657 C CA . ARG A 1 213 ? 5.711 4.590 -1.530 1.00 61.75 213 ARG A CA 1
ATOM 1658 C C . ARG A 1 213 ? 4.228 4.205 -1.417 1.00 61.75 213 ARG A C 1
ATOM 1660 O O . ARG A 1 213 ? 3.945 3.010 -1.418 1.00 61.75 213 ARG A O 1
ATOM 1667 N N . SER A 1 214 ? 3.318 5.173 -1.278 1.00 53.31 214 SER A N 1
ATOM 1668 C CA . SER A 1 214 ? 1.863 4.972 -1.235 1.00 53.31 214 SER A CA 1
ATOM 1669 C C . SER A 1 214 ? 1.210 5.239 -2.598 1.00 53.31 214 SER A C 1
ATOM 1671 O O . SER A 1 214 ? 0.532 4.361 -3.128 1.00 53.31 214 SER A O 1
ATOM 1673 N N . THR A 1 215 ? 1.482 6.396 -3.216 1.00 59.34 215 THR A N 1
ATOM 1674 C CA . THR A 1 215 ? 0.994 6.735 -4.570 1.00 59.34 215 THR A CA 1
ATOM 1675 C C . THR A 1 215 ? 1.900 6.220 -5.685 1.00 59.34 215 THR A C 1
ATOM 1677 O O . THR A 1 215 ? 1.472 6.102 -6.833 1.00 59.34 215 THR A O 1
ATOM 1680 N N . GLY A 1 216 ? 3.166 5.929 -5.375 1.00 67.88 216 GLY A N 1
ATOM 1681 C CA . GLY A 1 216 ? 4.164 5.562 -6.369 1.00 67.88 216 GLY A CA 1
ATOM 1682 C C . GLY A 1 216 ? 4.693 6.742 -7.196 1.00 67.88 216 GLY A C 1
ATOM 1683 O O . GLY A 1 216 ? 5.234 6.531 -8.284 1.00 67.88 216 GLY A O 1
ATOM 1684 N N . GLN A 1 217 ? 4.538 7.980 -6.733 1.00 76.62 217 GLN A N 1
ATOM 1685 C CA . GLN A 1 217 ? 5.042 9.157 -7.440 1.00 76.62 217 GLN A CA 1
ATOM 1686 C C . GLN A 1 217 ? 6.505 9.438 -7.072 1.00 76.62 217 GLN A C 1
ATOM 1688 O O . GLN A 1 217 ? 6.878 9.481 -5.902 1.00 76.62 217 GLN A O 1
ATOM 1693 N N . CYS A 1 218 ? 7.367 9.633 -8.068 1.00 81.62 218 CYS A N 1
ATOM 1694 C CA . CYS A 1 218 ? 8.745 10.059 -7.854 1.00 81.62 218 CYS A CA 1
ATOM 1695 C C . CYS A 1 218 ? 8.794 11.536 -7.434 1.00 81.62 218 CYS A C 1
ATOM 1697 O O . CYS A 1 218 ? 8.118 12.369 -8.029 1.00 81.62 218 CYS A O 1
ATOM 1699 N N . TYR A 1 219 ? 9.651 11.884 -6.471 1.00 87.56 219 TYR A N 1
ATOM 1700 C CA . TYR A 1 219 ? 9.758 13.264 -5.971 1.00 87.56 219 TYR A CA 1
ATOM 1701 C C . TYR A 1 219 ? 10.702 14.162 -6.781 1.00 87.56 219 TYR A C 1
ATOM 1703 O O . TYR A 1 219 ? 10.594 15.381 -6.702 1.00 87.56 219 TYR A O 1
ATOM 1711 N N . VAL A 1 220 ? 11.659 13.582 -7.518 1.00 93.06 220 VAL A N 1
ATOM 1712 C CA . VAL A 1 220 ? 12.732 14.346 -8.191 1.00 93.06 220 VAL A CA 1
ATOM 1713 C C . VAL A 1 220 ? 12.724 14.160 -9.706 1.00 93.06 220 VAL A C 1
ATOM 1715 O O . VAL A 1 220 ? 12.615 15.122 -10.457 1.00 93.06 220 VAL A O 1
ATOM 1718 N N . ALA A 1 221 ? 12.875 12.918 -10.164 1.00 93.31 221 ALA A N 1
ATOM 1719 C CA . ALA A 1 221 ? 12.921 12.566 -11.578 1.00 93.31 221 ALA A CA 1
ATOM 1720 C C . ALA A 1 221 ? 12.673 11.066 -11.759 1.00 93.31 221 ALA A C 1
ATOM 1722 O O . ALA A 1 221 ? 12.913 10.268 -10.846 1.00 93.31 221 ALA A O 1
ATOM 1723 N N . CYS A 1 222 ? 12.263 10.692 -12.963 1.00 93.94 222 CYS A N 1
ATOM 1724 C CA . CYS A 1 222 ? 12.261 9.321 -13.442 1.00 93.94 222 CYS A CA 1
ATOM 1725 C C . CYS A 1 222 ? 13.670 8.880 -13.844 1.00 93.94 222 CYS A C 1
ATOM 1727 O O . CYS A 1 222 ? 14.374 9.642 -14.500 1.00 93.94 222 CYS A O 1
ATOM 1729 N N . LEU A 1 223 ? 14.055 7.637 -13.553 1.00 94.31 223 LEU A N 1
ATOM 1730 C CA . LEU A 1 223 ? 15.287 7.018 -14.046 1.00 94.31 223 LEU A CA 1
ATOM 1731 C C . LEU A 1 223 ? 14.941 5.994 -15.139 1.00 94.31 223 LEU A C 1
ATOM 1733 O O . LEU A 1 223 ? 14.479 4.897 -14.834 1.00 94.31 223 LEU A O 1
ATOM 1737 N N . GLY A 1 224 ? 15.137 6.363 -16.408 1.00 93.06 224 GLY A N 1
ATOM 1738 C CA . GLY A 1 224 ? 14.800 5.526 -17.570 1.00 93.06 224 GLY A CA 1
ATOM 1739 C C . GLY A 1 224 ? 13.342 5.577 -18.043 1.00 93.06 224 GLY A C 1
ATOM 1740 O O . GLY A 1 224 ? 12.940 4.778 -18.891 1.00 93.06 224 GLY A O 1
ATOM 1741 N N . TYR A 1 225 ? 12.569 6.540 -17.538 1.00 94.12 225 TYR A N 1
ATOM 1742 C CA . TYR A 1 225 ? 11.187 6.826 -17.938 1.00 94.12 225 TYR A CA 1
ATOM 1743 C C . TYR A 1 225 ? 11.026 8.337 -18.168 1.00 94.12 225 TYR A C 1
ATOM 1745 O O . TYR A 1 225 ? 11.846 9.108 -17.675 1.00 94.12 225 TYR A O 1
ATOM 1753 N N . SER A 1 226 ? 10.014 8.778 -18.921 1.00 92.06 226 SER A N 1
ATOM 1754 C CA . SER A 1 226 ? 9.850 10.189 -19.325 1.00 92.06 226 SER A CA 1
ATOM 1755 C C . SER A 1 226 ? 8.728 10.947 -18.610 1.00 92.06 226 SER A C 1
ATOM 1757 O O . SER A 1 226 ? 8.779 12.173 -18.542 1.00 92.06 226 SER A O 1
ATOM 1759 N N . ASN A 1 227 ? 7.701 10.263 -18.099 1.00 87.62 227 ASN A N 1
ATOM 1760 C CA . ASN A 1 227 ? 6.492 10.896 -17.559 1.00 87.62 227 ASN A CA 1
ATOM 1761 C C . ASN A 1 227 ? 6.555 11.113 -16.038 1.00 87.62 227 ASN A C 1
ATOM 1763 O O . ASN A 1 227 ? 5.831 10.489 -15.262 1.00 87.62 227 ASN A O 1
ATOM 1767 N N . PHE A 1 228 ? 7.425 12.021 -15.607 1.00 88.00 228 PHE A N 1
ATOM 1768 C CA . PHE A 1 228 ? 7.455 12.481 -14.218 1.00 88.00 228 PHE A CA 1
ATOM 1769 C C . PHE A 1 228 ? 6.090 13.087 -13.808 1.00 88.00 228 PHE A C 1
ATOM 1771 O O . PHE A 1 228 ? 5.516 13.829 -14.609 1.00 88.00 228 PHE A O 1
ATOM 1778 N N . PRO A 1 229 ? 5.550 12.801 -12.603 1.00 86.56 229 PRO A N 1
ATOM 1779 C CA . PRO A 1 229 ? 6.142 12.018 -11.509 1.00 86.56 229 PRO A CA 1
ATOM 1780 C C . PRO A 1 229 ? 5.846 10.506 -11.536 1.00 86.56 229 PRO A C 1
ATOM 1782 O O . PRO A 1 229 ? 6.369 9.777 -10.699 1.00 86.56 229 PRO A O 1
ATOM 1785 N N . TYR A 1 230 ? 5.026 10.009 -12.464 1.00 80.62 230 TYR A N 1
ATOM 1786 C CA . TYR A 1 230 ? 4.536 8.621 -12.464 1.00 80.62 230 TYR A CA 1
ATOM 1787 C C . TYR A 1 230 ? 5.588 7.594 -12.902 1.00 80.62 230 TYR A C 1
ATOM 1789 O O . TYR A 1 230 ? 5.677 6.506 -12.330 1.00 80.62 230 TYR A O 1
ATOM 1797 N N . CYS A 1 231 ? 6.421 7.950 -13.883 1.00 81.44 231 CYS A N 1
ATOM 1798 C CA . CYS A 1 231 ? 7.569 7.159 -14.334 1.00 81.44 231 CYS A CA 1
ATOM 1799 C C . CYS A 1 231 ? 7.210 5.723 -14.768 1.00 81.44 231 CYS A C 1
ATOM 1801 O O . CYS A 1 231 ? 7.835 4.752 -14.346 1.00 81.44 231 CYS A O 1
ATOM 1803 N N . ASP A 1 232 ? 6.185 5.609 -15.616 1.00 76.75 232 ASP A N 1
ATOM 1804 C CA . ASP A 1 232 ? 5.708 4.365 -16.243 1.00 76.75 232 ASP A CA 1
ATOM 1805 C C . ASP A 1 232 ? 5.868 4.341 -17.777 1.00 76.75 232 ASP A C 1
ATOM 1807 O O . ASP A 1 232 ? 5.785 3.276 -18.388 1.00 76.75 232 ASP A O 1
ATOM 1811 N N . GLN A 1 233 ? 6.163 5.485 -18.403 1.00 84.19 233 GLN A N 1
ATOM 1812 C CA . GLN A 1 233 ? 6.459 5.604 -19.826 1.00 84.19 233 GLN A CA 1
ATOM 1813 C C . GLN A 1 233 ? 7.973 5.459 -20.040 1.00 84.19 233 GLN A C 1
ATOM 1815 O O . GLN A 1 233 ? 8.703 6.401 -19.727 1.00 84.19 233 GLN A O 1
ATOM 1820 N N . PRO A 1 234 ? 8.479 4.316 -20.541 1.00 87.44 234 PRO A N 1
ATOM 1821 C CA . PRO A 1 234 ? 9.914 4.106 -20.713 1.00 87.44 234 PRO A CA 1
ATOM 1822 C C . PRO A 1 234 ? 10.502 5.070 -21.748 1.00 87.44 234 PRO A C 1
ATOM 1824 O O . PRO A 1 234 ? 9.794 5.562 -22.633 1.00 87.44 234 PRO A O 1
ATOM 1827 N N . CYS A 1 235 ? 11.812 5.308 -21.667 1.00 92.69 235 CYS A N 1
ATOM 1828 C CA . CYS A 1 235 ? 12.510 6.099 -22.677 1.00 92.69 235 CYS A CA 1
ATOM 1829 C C . CYS A 1 235 ? 12.300 5.553 -24.092 1.00 92.69 235 CYS A C 1
ATOM 1831 O O . CYS A 1 235 ? 12.285 4.341 -24.324 1.00 92.69 235 CYS A O 1
ATOM 1833 N N . ARG A 1 236 ? 12.183 6.468 -25.062 1.00 94.62 236 ARG A N 1
ATOM 1834 C CA . ARG A 1 236 ? 12.211 6.097 -26.480 1.00 94.62 236 ARG A CA 1
ATOM 1835 C C . ARG A 1 236 ? 13.568 5.472 -26.799 1.00 94.62 236 ARG A C 1
ATOM 1837 O O . ARG A 1 236 ? 14.587 5.876 -26.240 1.00 94.62 236 ARG A O 1
ATOM 1844 N N . THR A 1 237 ? 13.592 4.519 -27.727 1.00 93.44 237 THR A N 1
ATOM 1845 C CA . THR A 1 237 ? 14.833 3.896 -28.203 1.00 93.44 237 THR A CA 1
ATOM 1846 C C . THR A 1 237 ? 15.843 4.970 -28.616 1.00 93.44 237 THR A C 1
ATOM 1848 O O . THR A 1 237 ? 15.503 5.886 -29.364 1.00 93.44 237 THR A O 1
ATOM 1851 N N . GLY A 1 238 ? 17.072 4.875 -28.107 1.00 94.38 238 GLY A N 1
ATOM 1852 C CA . GLY A 1 238 ? 18.101 5.898 -28.308 1.00 94.38 238 GLY A CA 1
ATOM 1853 C C . GLY A 1 238 ? 18.137 7.006 -27.244 1.00 94.38 238 GLY A C 1
ATOM 1854 O O . GLY A 1 238 ? 18.958 7.913 -27.377 1.00 94.38 238 GLY A O 1
ATOM 1855 N N . GLN A 1 239 ? 17.305 6.953 -26.196 1.00 97.06 239 GLN A N 1
ATOM 1856 C CA . GLN A 1 239 ? 17.342 7.870 -25.046 1.00 97.06 239 GLN A CA 1
ATOM 1857 C C . GLN A 1 239 ? 17.549 7.136 -23.714 1.00 97.06 239 GLN A C 1
ATOM 1859 O O . GLN A 1 239 ? 17.129 5.988 -23.569 1.00 97.06 239 GLN A O 1
ATOM 1864 N N . PHE A 1 240 ? 18.156 7.812 -22.733 1.00 97.06 240 PHE A N 1
ATOM 1865 C CA . PHE A 1 240 ? 18.382 7.261 -21.393 1.00 97.06 240 PHE A CA 1
ATOM 1866 C C . PHE A 1 240 ? 18.432 8.322 -20.276 1.00 97.06 240 PHE A C 1
ATOM 1868 O O . PHE A 1 240 ? 18.417 9.533 -20.520 1.00 97.06 240 PHE A O 1
ATOM 1875 N N . GLY A 1 241 ? 18.528 7.837 -19.038 1.00 93.75 241 GLY A N 1
ATOM 1876 C CA . GLY A 1 241 ? 18.809 8.592 -17.823 1.00 93.75 241 GLY A CA 1
ATOM 1877 C C . GLY A 1 241 ? 17.596 9.330 -17.269 1.00 93.75 241 GLY A C 1
ATOM 1878 O O . GLY A 1 241 ? 16.463 8.849 -17.347 1.00 93.75 241 GLY A O 1
ATOM 1879 N N . LEU A 1 242 ? 17.844 10.487 -16.651 1.00 96.19 242 LEU A N 1
ATOM 1880 C CA . LEU A 1 242 ? 16.805 11.238 -15.949 1.00 96.19 242 LEU A CA 1
ATOM 1881 C C . LEU A 1 242 ? 15.799 11.839 -16.924 1.00 96.19 242 LEU A C 1
ATOM 1883 O O . LEU A 1 242 ? 16.192 12.580 -17.819 1.00 96.19 242 LEU A O 1
ATOM 1887 N N . ASN A 1 243 ? 14.515 11.509 -16.771 1.00 96.06 243 ASN A N 1
ATOM 1888 C CA . ASN A 1 243 ? 13.425 11.953 -17.653 1.00 96.06 243 ASN A CA 1
ATOM 1889 C C . ASN A 1 243 ? 13.729 11.768 -19.164 1.00 96.06 243 ASN A C 1
ATOM 1891 O O . ASN A 1 243 ? 13.198 12.493 -20.005 1.00 96.06 243 ASN A O 1
ATOM 1895 N N . CYS A 1 244 ? 14.598 10.808 -19.514 1.00 96.44 244 CYS A N 1
ATOM 1896 C CA . CYS A 1 244 ? 15.059 10.518 -20.879 1.00 96.44 244 CYS A CA 1
ATOM 1897 C C . CYS A 1 244 ? 15.770 11.679 -21.609 1.00 96.44 244 CYS A C 1
ATOM 1899 O O . CYS A 1 244 ? 15.736 11.754 -22.841 1.00 96.44 244 CYS A O 1
ATOM 1901 N N . ILE A 1 245 ? 16.419 12.589 -20.869 1.00 96.56 245 ILE A N 1
ATOM 1902 C CA . ILE A 1 245 ? 17.086 13.771 -21.446 1.00 96.56 245 ILE A CA 1
ATOM 1903 C C . ILE A 1 245 ? 18.383 13.450 -22.206 1.00 96.56 245 ILE A C 1
ATOM 1905 O O . ILE A 1 245 ? 18.796 14.237 -23.058 1.00 96.56 245 ILE A O 1
ATOM 1909 N N . PHE A 1 246 ? 19.027 12.308 -21.939 1.00 95.94 246 PHE A N 1
ATOM 1910 C CA . PHE A 1 246 ? 20.274 11.917 -22.602 1.00 95.94 246 PHE A CA 1
ATOM 1911 C C . PHE A 1 246 ? 20.010 11.036 -23.827 1.00 95.94 246 PHE A C 1
ATOM 1913 O O . PHE A 1 246 ? 18.990 10.353 -23.911 1.00 95.94 246 PHE A O 1
ATOM 1920 N N . ARG A 1 247 ? 20.944 11.034 -24.786 1.00 96.69 247 ARG A N 1
ATOM 1921 C CA . ARG A 1 247 ? 20.903 10.182 -25.986 1.00 96.69 247 ARG A CA 1
ATOM 1922 C C . ARG A 1 247 ? 21.961 9.091 -25.907 1.00 96.69 247 ARG A C 1
ATOM 1924 O O . ARG A 1 247 ? 23.099 9.386 -25.552 1.00 96.69 247 ARG A O 1
ATOM 1931 N N . CYS A 1 248 ? 21.602 7.866 -26.285 1.00 95.81 248 CYS A N 1
ATOM 1932 C CA . CYS A 1 248 ? 22.536 6.745 -26.382 1.00 95.81 248 CYS A CA 1
ATOM 1933 C C . CYS A 1 248 ? 23.737 7.095 -27.274 1.00 95.81 248 CYS A C 1
ATOM 1935 O O . CYS A 1 248 ? 23.599 7.795 -28.281 1.00 95.81 248 CYS A O 1
ATOM 1937 N N . SER A 1 249 ? 24.913 6.567 -26.930 1.00 93.75 249 SER A N 1
ATOM 1938 C CA . SER A 1 249 ? 26.112 6.743 -27.751 1.00 93.75 249 SER A CA 1
ATOM 1939 C C . SER A 1 249 ? 25.931 6.117 -29.137 1.00 93.75 249 SER A C 1
ATOM 1941 O O . SER A 1 249 ? 25.440 4.994 -29.260 1.00 93.75 249 SER A O 1
ATOM 1943 N N . GLN A 1 250 ? 26.412 6.796 -30.183 1.00 92.88 250 GLN A N 1
ATOM 1944 C CA . GLN A 1 250 ? 26.505 6.229 -31.540 1.00 92.88 250 GLN A CA 1
ATOM 1945 C C . GLN A 1 250 ? 27.471 5.029 -31.610 1.00 92.88 250 GLN A C 1
ATOM 1947 O O . GLN A 1 250 ? 27.423 4.239 -32.553 1.00 92.88 250 GLN A O 1
ATOM 1952 N N . ASN A 1 251 ? 28.316 4.868 -30.586 1.00 93.38 251 ASN A N 1
ATOM 1953 C CA . ASN A 1 251 ? 29.202 3.722 -30.415 1.00 93.38 251 ASN A CA 1
ATOM 1954 C C . ASN A 1 251 ? 28.446 2.469 -29.940 1.00 93.38 251 ASN A C 1
ATOM 1956 O O . ASN A 1 251 ? 29.000 1.374 -30.023 1.00 93.38 251 ASN A O 1
ATOM 1960 N N . CYS A 1 252 ? 27.211 2.597 -29.440 1.00 93.81 252 CYS A N 1
ATOM 1961 C CA . CYS A 1 252 ? 26.352 1.449 -29.165 1.00 93.81 252 CYS A CA 1
ATOM 1962 C C . CYS A 1 252 ? 25.851 0.852 -30.480 1.00 93.81 252 CYS A C 1
ATOM 1964 O O . CYS A 1 252 ? 25.420 1.579 -31.379 1.00 93.81 252 CYS A O 1
ATOM 1966 N N . TYR A 1 253 ? 25.855 -0.476 -30.598 1.00 92.38 253 TYR A N 1
ATOM 1967 C CA . TYR A 1 253 ? 25.324 -1.133 -31.789 1.00 92.38 253 TYR A CA 1
ATOM 1968 C C . TYR A 1 253 ? 23.831 -0.805 -31.980 1.00 92.38 253 TYR A C 1
ATOM 1970 O O . TYR A 1 253 ? 23.018 -0.955 -31.065 1.00 92.38 253 TYR A O 1
ATOM 1978 N N . GLY A 1 254 ? 23.480 -0.286 -33.161 1.00 90.00 254 GLY A N 1
ATOM 1979 C CA . GLY A 1 254 ? 22.137 0.219 -33.471 1.00 90.00 254 GLY A CA 1
ATOM 1980 C C . GLY A 1 254 ? 21.705 1.471 -32.689 1.00 90.00 254 GLY A C 1
ATOM 1981 O O . GLY A 1 254 ? 20.531 1.823 -32.735 1.00 90.00 254 GLY A O 1
ATOM 1982 N N . GLY A 1 255 ? 22.605 2.127 -31.945 1.00 91.38 255 GLY A N 1
ATOM 1983 C CA . GLY A 1 255 ? 22.252 3.226 -31.035 1.00 91.38 255 GLY A CA 1
ATOM 1984 C C . GLY A 1 255 ? 21.410 2.785 -29.829 1.00 91.38 255 GLY A C 1
ATOM 1985 O O . GLY A 1 255 ? 20.744 3.616 -29.214 1.00 91.38 255 GLY A O 1
ATOM 1986 N N . ILE A 1 256 ? 21.406 1.487 -29.499 1.00 93.38 256 ILE A N 1
ATOM 1987 C CA . ILE A 1 256 ? 20.577 0.908 -28.435 1.00 93.38 256 ILE A CA 1
ATOM 1988 C C . ILE A 1 256 ? 21.385 0.819 -27.135 1.00 93.38 256 ILE A C 1
ATOM 1990 O O . ILE A 1 256 ? 22.410 0.135 -27.064 1.00 93.38 256 ILE A O 1
ATOM 1994 N N . CYS A 1 257 ? 20.891 1.481 -26.092 1.00 95.19 257 CYS A N 1
ATOM 1995 C CA . CYS A 1 257 ? 21.470 1.469 -24.756 1.00 95.19 257 CYS A CA 1
ATOM 1996 C C . CYS A 1 257 ? 20.406 1.249 -23.673 1.00 95.19 257 CYS A C 1
ATOM 1998 O O . CYS A 1 257 ? 19.207 1.370 -23.929 1.00 95.19 257 CYS A O 1
ATOM 2000 N N . ASP A 1 258 ? 20.861 0.898 -22.474 1.00 94.31 258 ASP A N 1
ATOM 2001 C CA . ASP A 1 258 ? 20.036 0.733 -21.286 1.00 94.31 258 ASP A CA 1
ATOM 2002 C C . ASP A 1 258 ? 19.383 2.074 -20.909 1.00 94.31 258 ASP A C 1
ATOM 2004 O O . ASP A 1 258 ? 20.097 3.069 -20.744 1.00 94.31 258 ASP A O 1
ATOM 2008 N N . PRO A 1 259 ? 18.048 2.133 -20.745 1.00 92.19 259 PRO A N 1
ATOM 2009 C CA . PRO A 1 259 ? 17.350 3.395 -20.541 1.00 92.19 259 PRO A CA 1
ATOM 2010 C C . PRO A 1 259 ? 17.681 4.057 -19.198 1.00 92.19 259 PRO A C 1
ATOM 2012 O O . PRO A 1 259 ? 17.509 5.265 -19.085 1.00 92.19 259 PRO A O 1
ATOM 2015 N N . ALA A 1 260 ? 18.173 3.338 -18.185 1.00 91.00 260 ALA A N 1
ATOM 2016 C CA . ALA A 1 260 ? 18.556 3.946 -16.908 1.00 91.00 260 ALA A CA 1
ATOM 2017 C C . ALA A 1 260 ? 19.996 4.491 -16.927 1.00 91.00 260 ALA A C 1
ATOM 2019 O O . ALA A 1 260 ? 20.235 5.624 -16.509 1.00 91.00 260 ALA A O 1
ATOM 2020 N N . SER A 1 261 ? 20.948 3.694 -17.414 1.00 91.69 261 SER A N 1
ATOM 2021 C CA . SER A 1 261 ? 22.395 3.919 -17.270 1.00 91.69 261 SER A CA 1
ATOM 2022 C C . SER A 1 261 ? 23.111 4.411 -18.532 1.00 91.69 261 SER A C 1
ATOM 2024 O O . SER A 1 261 ? 24.226 4.917 -18.431 1.00 91.69 261 SER A O 1
ATOM 2026 N N . GLY A 1 262 ? 22.508 4.264 -19.716 1.00 93.50 262 GLY A N 1
ATOM 2027 C CA . GLY A 1 262 ? 23.132 4.625 -20.994 1.00 93.50 262 GLY A CA 1
ATOM 2028 C C . GLY A 1 262 ? 24.148 3.611 -21.530 1.00 93.50 262 GLY A C 1
ATOM 2029 O O . GLY A 1 262 ? 24.763 3.853 -22.569 1.00 93.50 262 GLY A O 1
ATOM 2030 N N . LEU A 1 263 ? 24.321 2.473 -20.852 1.00 95.00 263 LEU A N 1
ATOM 2031 C CA . LEU A 1 263 ? 25.249 1.407 -21.232 1.00 95.00 263 LEU A CA 1
ATOM 2032 C C . LEU A 1 263 ? 24.752 0.637 -22.468 1.00 95.00 263 LEU A C 1
ATOM 2034 O O . LEU A 1 263 ? 23.573 0.310 -22.572 1.00 95.00 263 LEU A O 1
ATOM 2038 N N . CYS A 1 264 ? 25.634 0.335 -23.421 1.00 93.69 264 CYS A N 1
ATOM 2039 C CA . CYS A 1 264 ? 25.252 -0.288 -24.689 1.00 93.69 264 CYS A CA 1
ATOM 2040 C C . CYS A 1 264 ? 24.802 -1.747 -24.500 1.00 93.69 264 CYS A C 1
ATOM 2042 O O . CYS A 1 264 ? 25.597 -2.593 -24.090 1.00 93.69 264 CYS A O 1
ATOM 2044 N N . LEU A 1 265 ? 23.547 -2.056 -24.851 1.00 90.88 265 LEU A N 1
ATOM 2045 C CA . LEU A 1 265 ? 22.957 -3.390 -24.643 1.00 90.88 265 LEU A CA 1
ATOM 2046 C C . LEU A 1 265 ? 23.423 -4.413 -25.687 1.00 90.88 265 LEU A C 1
ATOM 2048 O O . LEU A 1 265 ? 23.724 -5.552 -25.352 1.00 90.88 265 LEU A O 1
ATOM 2052 N N . ASN A 1 266 ? 23.529 -3.991 -26.949 1.00 92.19 266 ASN A N 1
ATOM 2053 C CA . ASN A 1 266 ? 23.844 -4.871 -28.082 1.00 92.19 266 ASN A CA 1
ATOM 2054 C C . ASN A 1 266 ? 25.343 -4.868 -28.437 1.00 92.19 266 ASN A C 1
ATOM 2056 O O . ASN A 1 266 ? 25.728 -5.115 -29.579 1.00 92.19 266 ASN A O 1
ATOM 2060 N N . GLY A 1 267 ? 26.201 -4.536 -27.471 1.00 89.50 267 GLY A N 1
ATOM 2061 C CA . GLY A 1 267 ? 27.631 -4.352 -27.696 1.00 89.50 267 GLY A CA 1
ATOM 2062 C C . GLY A 1 267 ? 27.967 -3.094 -28.507 1.00 89.50 267 GLY A C 1
ATOM 2063 O O . GLY A 1 267 ? 27.204 -2.123 -28.547 1.00 89.50 267 GLY A O 1
ATOM 2064 N N . CYS A 1 268 ? 29.149 -3.098 -29.125 1.00 92.69 268 CYS A N 1
ATOM 2065 C CA . CYS A 1 268 ? 29.778 -1.898 -29.671 1.00 92.69 268 CYS A CA 1
ATOM 2066 C C . CYS A 1 268 ? 29.863 -1.868 -31.202 1.00 92.69 268 CYS A C 1
ATOM 2068 O O . CYS A 1 268 ? 30.330 -2.808 -31.842 1.00 92.69 268 CYS A O 1
ATOM 2070 N N . ASN A 1 269 ? 29.550 -0.713 -31.785 1.00 90.38 269 ASN A N 1
ATOM 2071 C CA . ASN A 1 269 ? 29.787 -0.397 -33.188 1.00 90.38 269 ASN A CA 1
ATOM 2072 C C . ASN A 1 269 ? 31.219 0.140 -33.395 1.00 90.38 269 ASN A C 1
ATOM 2074 O O . ASN A 1 269 ? 31.450 1.345 -33.378 1.00 90.38 269 ASN A O 1
ATOM 2078 N N . GLY A 1 270 ? 32.201 -0.756 -33.544 1.00 84.12 270 GLY A N 1
ATOM 2079 C CA . GLY A 1 270 ? 33.601 -0.390 -33.826 1.00 84.12 270 GLY A CA 1
ATOM 2080 C C . GLY A 1 270 ? 34.496 -0.148 -32.600 1.00 84.12 270 GLY A C 1
ATOM 2081 O O . GLY A 1 270 ? 35.696 0.089 -32.758 1.00 84.12 270 GLY A O 1
ATOM 2082 N N . PHE A 1 271 ? 33.968 -0.302 -31.384 1.00 88.56 271 PHE A N 1
ATOM 2083 C CA . PHE A 1 271 ? 34.703 -0.189 -30.113 1.00 88.56 271 PHE A CA 1
ATOM 2084 C C . PHE A 1 271 ? 34.895 -1.572 -29.461 1.00 88.56 271 PHE A C 1
ATOM 2086 O O . PHE A 1 271 ? 34.199 -2.520 -29.825 1.00 88.56 271 PHE A O 1
ATOM 2093 N N . SER A 1 272 ? 35.877 -1.723 -28.570 1.00 86.25 272 SER A N 1
ATOM 2094 C CA . SER A 1 272 ? 36.324 -3.032 -28.053 1.00 86.25 272 SER A CA 1
ATOM 2095 C C . SER A 1 272 ? 35.798 -3.394 -26.661 1.00 86.25 272 SER A C 1
ATOM 2097 O O . SER A 1 272 ? 35.886 -4.555 -26.276 1.00 86.25 272 SER A O 1
ATOM 2099 N N . ASN A 1 273 ? 35.256 -2.433 -25.904 1.00 87.50 273 ASN A N 1
ATOM 2100 C CA . ASN A 1 273 ? 34.905 -2.610 -24.492 1.00 87.50 273 ASN A CA 1
ATOM 2101 C C . ASN A 1 273 ? 33.400 -2.419 -24.199 1.00 87.50 273 ASN A C 1
ATOM 2103 O O . ASN A 1 273 ? 32.994 -1.420 -23.593 1.00 87.50 273 ASN A O 1
ATOM 2107 N N . PRO A 1 274 ? 32.531 -3.354 -24.620 1.00 87.19 274 PRO A N 1
ATOM 2108 C CA . PRO A 1 274 ? 31.140 -3.339 -24.188 1.00 87.19 274 PRO A CA 1
ATOM 2109 C C . PRO A 1 274 ? 31.049 -3.526 -22.659 1.00 87.19 274 PRO A C 1
ATOM 2111 O O . PRO A 1 274 ? 31.869 -4.243 -22.086 1.00 87.19 274 PRO A O 1
ATOM 2114 N N . PRO A 1 275 ? 30.076 -2.893 -21.980 1.00 87.56 275 PRO A N 1
ATOM 2115 C CA . PRO A 1 275 ? 29.004 -2.071 -22.543 1.00 87.56 275 PRO A CA 1
ATOM 2116 C C . PRO A 1 275 ? 29.342 -0.564 -22.630 1.00 87.56 275 PRO A C 1
ATOM 2118 O O . PRO A 1 275 ? 28.471 0.232 -22.969 1.00 87.56 275 PRO A O 1
ATOM 2121 N N . MET A 1 276 ? 30.576 -0.145 -22.317 1.00 88.75 276 MET A N 1
ATOM 2122 C CA . MET A 1 276 ? 30.972 1.276 -22.294 1.00 88.75 276 MET A CA 1
ATOM 2123 C C . MET A 1 276 ? 31.276 1.853 -23.685 1.00 88.75 276 MET A C 1
ATOM 2125 O O . MET A 1 276 ? 31.038 3.034 -23.925 1.00 88.75 276 MET A O 1
ATOM 2129 N N . CYS A 1 277 ? 31.820 1.034 -24.590 1.00 87.31 277 CYS A N 1
ATOM 2130 C CA . CYS A 1 277 ? 32.101 1.376 -25.988 1.00 87.31 277 CYS A CA 1
ATOM 2131 C C . CYS A 1 277 ? 32.847 2.714 -26.176 1.00 87.31 277 CYS A C 1
ATOM 2133 O O . CYS A 1 277 ? 32.474 3.534 -27.018 1.00 87.31 277 CYS A O 1
ATOM 2135 N N . ASN A 1 278 ? 33.905 2.941 -25.390 1.00 89.19 278 ASN A N 1
ATOM 2136 C CA . ASN A 1 278 ? 34.741 4.148 -25.446 1.00 89.19 278 ASN A CA 1
ATOM 2137 C C . ASN A 1 278 ? 36.209 3.881 -25.853 1.00 89.19 278 ASN A C 1
ATOM 2139 O O . ASN A 1 278 ? 36.914 4.828 -26.195 1.00 89.19 278 ASN A O 1
ATOM 2143 N N . ILE A 1 279 ? 36.648 2.616 -25.938 1.00 87.69 279 ILE A N 1
ATOM 2144 C CA . ILE A 1 279 ? 37.958 2.217 -26.487 1.00 87.69 279 ILE A CA 1
ATOM 2145 C C . ILE A 1 279 ? 37.804 1.797 -27.957 1.00 87.69 279 ILE A C 1
ATOM 2147 O O . ILE A 1 279 ? 37.054 0.873 -28.271 1.00 87.69 279 ILE A O 1
ATOM 2151 N N . ARG A 1 280 ? 38.498 2.472 -28.884 1.00 79.88 280 ARG A N 1
ATOM 2152 C CA . ARG A 1 280 ? 38.450 2.153 -30.326 1.00 79.88 280 ARG A CA 1
ATOM 2153 C C . ARG A 1 280 ? 39.220 0.864 -30.640 1.00 79.88 280 ARG A C 1
ATOM 2155 O O . ARG A 1 280 ? 40.297 0.639 -30.096 1.00 79.88 280 ARG A O 1
ATOM 2162 N N . ASN A 1 281 ? 38.723 0.062 -31.584 1.00 73.81 281 ASN A N 1
ATOM 2163 C CA . ASN A 1 281 ? 39.471 -1.087 -32.108 1.00 73.81 281 ASN A CA 1
ATOM 2164 C C . ASN A 1 281 ? 40.643 -0.632 -32.999 1.00 73.81 281 ASN A C 1
ATOM 2166 O O . ASN A 1 281 ? 40.458 -0.389 -34.190 1.00 73.81 281 ASN A O 1
ATOM 2170 N N . LEU A 1 282 ? 41.861 -0.588 -32.451 1.00 63.69 282 LEU A N 1
ATOM 2171 C CA . LEU A 1 282 ? 43.087 -0.249 -33.196 1.00 63.69 282 LEU A CA 1
ATOM 2172 C C . LEU A 1 282 ? 43.571 -1.352 -34.168 1.00 63.69 282 LEU A C 1
ATOM 2174 O O . LEU A 1 282 ? 44.553 -1.152 -34.875 1.00 63.69 282 LEU A O 1
ATOM 2178 N N . HIS A 1 283 ? 42.887 -2.501 -34.239 1.00 57.41 283 HIS A N 1
ATOM 2179 C CA . HIS A 1 283 ? 43.316 -3.666 -35.030 1.00 57.41 283 HIS A CA 1
ATOM 2180 C C . HIS A 1 283 ? 42.545 -3.917 -36.334 1.00 57.41 283 HIS A C 1
ATOM 2182 O O . HIS A 1 283 ? 42.821 -4.901 -37.020 1.00 57.41 283 HIS A O 1
ATOM 2188 N N . ARG A 1 284 ? 41.647 -3.017 -36.759 1.00 52.91 284 ARG A N 1
ATOM 2189 C CA . ARG A 1 284 ? 41.229 -2.992 -38.172 1.00 52.91 284 ARG A CA 1
ATOM 2190 C C . ARG A 1 284 ? 42.294 -2.276 -39.004 1.00 52.91 284 ARG A C 1
ATOM 2192 O O . ARG A 1 284 ? 42.163 -1.088 -39.286 1.00 52.91 284 ARG A O 1
ATOM 2199 N N . LYS A 1 285 ? 43.331 -3.015 -39.424 1.00 46.75 285 LYS A N 1
ATOM 2200 C CA . LYS A 1 285 ? 44.079 -2.624 -40.629 1.00 46.75 285 LYS A CA 1
ATOM 2201 C C . LYS A 1 285 ? 43.080 -2.515 -41.796 1.00 46.75 285 LYS A C 1
ATOM 2203 O O . LYS A 1 285 ? 42.196 -3.374 -41.885 1.00 46.75 285 LYS A O 1
ATOM 2208 N N . PRO A 1 286 ? 43.189 -1.505 -42.674 1.00 47.50 286 PRO A N 1
ATOM 2209 C CA . PRO A 1 286 ? 42.469 -1.517 -43.940 1.00 47.50 286 PRO A CA 1
ATOM 2210 C C . PRO A 1 286 ? 42.869 -2.758 -44.743 1.00 47.50 286 PRO A C 1
ATOM 2212 O O . PRO A 1 286 ? 44.046 -3.116 -44.782 1.00 47.50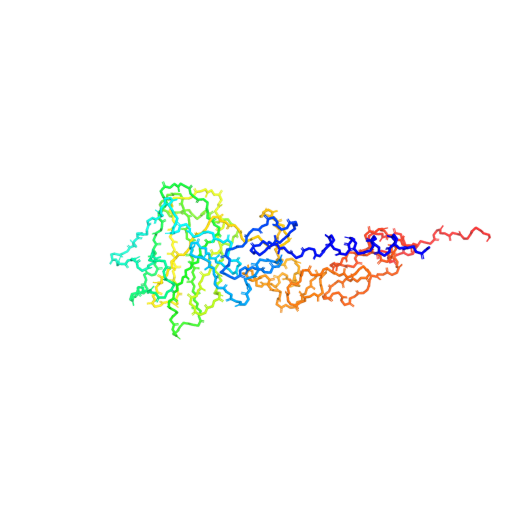 286 PRO A O 1
ATOM 2215 N N . TRP A 1 287 ? 41.900 -3.399 -45.393 1.00 47.12 287 TRP A N 1
ATOM 2216 C CA . TRP A 1 287 ? 42.177 -4.332 -46.484 1.00 47.12 287 TRP A CA 1
ATOM 2217 C C . TRP A 1 287 ? 42.284 -3.541 -47.791 1.00 47.12 287 TRP A C 1
ATOM 2219 O O . TRP A 1 287 ? 41.333 -3.542 -48.564 1.00 47.12 287 TRP A O 1
ATOM 2229 N N . THR A 1 288 ? 43.413 -2.850 -47.965 1.00 37.38 288 THR A N 1
ATOM 2230 C CA . THR A 1 288 ? 44.050 -2.390 -49.221 1.00 37.38 288 THR A CA 1
ATOM 2231 C C . THR A 1 288 ? 45.353 -1.700 -48.838 1.00 37.38 288 THR A C 1
ATOM 2233 O O . THR A 1 288 ? 45.244 -0.688 -48.105 1.00 37.38 288 THR A O 1
#

Sequence (288 aa):
MNVLFKCFILSIVCYVYTACPLNYFGPSCRYKCNCLKGCDKFGACLNNSDCIPGWFGYLCQLQDLMLVEPRPTVTPVVKKDLTELVDGKRITCTWYSVVAFQVNFLVPTDITVIRVYVRKDERSDTMGGSVNVSNDNFQTSLCINGSRSVEVDNGTIDVYCTSSAPVKQLRVRTFGVTGECHISISKDCIISLSRLPCDADYCKRCFNFKCDRSTGQCYVACLGYSNFPYCDQPCRTGQFGLNCIFRCSQNCYGGICDPASGLCLNGCNGFSNPPMCNIRNLHRKPWT

pLDDT: mean 81.47, std 14.88, range [35.84, 97.06]

Foldseek 3Di:
DDPVVVVVVVVVVCVVDPWADFQFAADVSPDGAQFPRGDGNFQAHPPNGDGDQQFDARSRFFGFQCQDPPHWDKAQPDPADPCQQSVRDLPAWGQFASQKIKTFDPDQAWFFKKKWFFQFQPVDPDKDKDKAFAQDDSPHRQFPDDFDWDDPDNGMIMTGGTGPTGHGMMMMGIDRGGTIGYMGTGNDDDDGNPDDDDDDLLLVQEVVSQADPRLSFHPPFGQQAQDHRNNPHGADAQFADTNRPHGADPQAVVSGADRRPSFRPRHGDQADDGRVSPHGDPPPDDPD